Protein AF-A0A7S0S941-F1 (afdb_monomer_lite)

pLDDT: mean 81.74, std 19.07, range [24.33, 98.19]

Secondary structure (DSSP, 8-state):
-----------THHHHHTTTS-TTSS--SS-HHHHHHSPPB-SSS-EEEETTSS-HHHHHHHHHT--GGGGSHHHHT-S-EEHHHHHTTT---HHHHHHHHHHT-HHHHHHHHHHHT---TT-----EE-----HHHHSSGGG--PPPTT-S-EEEE---S-PPPGGGGSSSPEEEESSPPPTTS-TT-TTTEEEEE---TT-EEEE-

Structure (mmCIF, N/CA/C/O backbone):
data_AF-A0A7S0S941-F1
#
_entry.id   AF-A0A7S0S941-F1
#
loop_
_atom_site.group_PDB
_atom_site.id
_atom_site.type_symbol
_atom_site.label_atom_id
_atom_site.label_alt_id
_atom_site.label_comp_id
_atom_site.label_asym_id
_atom_site.label_entity_id
_atom_site.label_seq_id
_atom_site.pdbx_PDB_ins_code
_atom_site.Cartn_x
_atom_site.Cartn_y
_atom_site.Cartn_z
_atom_site.occupancy
_atom_site.B_iso_or_equiv
_atom_site.auth_seq_id
_atom_site.auth_comp_id
_atom_site.auth_asym_id
_atom_site.auth_atom_id
_atom_site.pdbx_PDB_model_num
ATOM 1 N N . GLY A 1 1 ? -32.368 12.631 -22.516 1.00 38.41 1 GLY A N 1
ATOM 2 C CA . GLY A 1 1 ? -32.537 11.509 -21.581 1.00 38.41 1 GLY A CA 1
ATOM 3 C C . GLY A 1 1 ? -32.130 10.230 -22.265 1.00 38.41 1 GLY A C 1
ATOM 4 O O . GLY A 1 1 ? -32.844 9.786 -23.152 1.00 38.41 1 GLY A O 1
ATOM 5 N N . LYS A 1 2 ? -30.969 9.687 -21.908 1.00 29.98 2 LYS A N 1
ATOM 6 C CA . LYS A 1 2 ? -30.617 8.288 -22.148 1.00 29.98 2 LYS A CA 1
ATOM 7 C C . LYS A 1 2 ? -29.846 7.833 -20.918 1.00 29.98 2 LYS A C 1
ATOM 9 O O . LYS A 1 2 ? -28.718 8.264 -20.711 1.00 29.98 2 LYS A O 1
ATOM 14 N N . ASP A 1 3 ? -30.534 7.056 -20.093 1.00 32.56 3 ASP A N 1
ATOM 15 C CA . ASP A 1 3 ? -29.958 6.305 -18.988 1.00 32.56 3 ASP A CA 1
ATOM 16 C C . ASP A 1 3 ? -28.945 5.302 -19.545 1.00 32.56 3 ASP A C 1
ATOM 18 O O . ASP A 1 3 ? -29.241 4.534 -20.468 1.00 32.56 3 ASP A O 1
ATOM 22 N N . HIS A 1 4 ? -27.745 5.307 -18.982 1.00 33.78 4 HIS A N 1
ATOM 23 C CA . HIS A 1 4 ? -26.780 4.223 -19.107 1.00 33.78 4 HIS A CA 1
ATOM 24 C C . HIS A 1 4 ? -26.614 3.632 -17.713 1.00 33.78 4 HIS A C 1
ATOM 26 O O . HIS A 1 4 ? -25.725 4.012 -16.957 1.00 33.78 4 HIS A O 1
ATOM 32 N N . GLY A 1 5 ? -27.540 2.738 -17.361 1.00 26.41 5 GLY A N 1
ATOM 33 C CA . GLY A 1 5 ? -27.447 1.938 -16.150 1.00 26.41 5 GLY A CA 1
ATOM 34 C C . GLY A 1 5 ? -26.245 1.005 -16.247 1.00 26.41 5 GLY A C 1
ATOM 35 O O . GLY A 1 5 ? -26.249 0.057 -17.029 1.00 26.41 5 GLY A O 1
ATOM 36 N N . VAL A 1 6 ? -25.212 1.290 -15.460 1.00 29.19 6 VAL A N 1
ATOM 37 C CA . VAL A 1 6 ? -24.138 0.342 -15.164 1.00 29.19 6 VAL A CA 1
ATOM 38 C C . VAL A 1 6 ? -24.689 -0.627 -14.124 1.00 29.19 6 VAL A C 1
ATOM 40 O O . VAL A 1 6 ? -24.939 -0.250 -12.981 1.00 29.19 6 VAL A O 1
ATOM 43 N N . ALA A 1 7 ? -24.913 -1.876 -14.529 1.00 24.33 7 ALA A N 1
ATOM 44 C CA . ALA A 1 7 ? -25.164 -2.960 -13.595 1.00 24.33 7 ALA A CA 1
ATOM 45 C C . ALA A 1 7 ? -23.857 -3.253 -12.847 1.00 24.33 7 ALA A C 1
ATOM 47 O O . ALA A 1 7 ? -22.940 -3.867 -13.388 1.00 24.33 7 ALA A O 1
ATOM 48 N N . VAL A 1 8 ? -23.763 -2.775 -11.608 1.00 30.41 8 VAL A N 1
ATOM 49 C CA . VAL A 1 8 ? -22.748 -3.229 -10.659 1.00 30.41 8 VAL A CA 1
ATOM 50 C C . VAL A 1 8 ? -23.216 -4.587 -10.150 1.00 30.41 8 VAL A C 1
ATOM 52 O O . VAL A 1 8 ? -24.078 -4.668 -9.277 1.00 30.41 8 VAL A O 1
ATOM 55 N N . SER A 1 9 ? -22.690 -5.667 -10.726 1.00 28.97 9 SER A N 1
ATOM 56 C CA . SER A 1 9 ? -22.756 -6.975 -10.081 1.00 28.97 9 SER A CA 1
ATOM 57 C C . SER A 1 9 ? -21.817 -6.925 -8.880 1.00 28.97 9 SER A C 1
ATOM 59 O O . SER A 1 9 ? -20.601 -7.061 -9.020 1.00 28.97 9 SER A O 1
ATOM 61 N N . ASN A 1 10 ? -22.371 -6.663 -7.698 1.00 34.22 10 ASN A N 1
ATOM 62 C CA . ASN A 1 10 ? -21.686 -7.008 -6.463 1.00 34.22 10 ASN A CA 1
ATOM 63 C C . ASN A 1 10 ? -21.494 -8.526 -6.500 1.00 34.22 10 ASN A C 1
ATOM 65 O O . ASN A 1 10 ? -22.475 -9.264 -6.542 1.00 34.22 10 ASN A O 1
ATOM 69 N N . ASN A 1 11 ? -20.247 -8.987 -6.577 1.00 38.44 11 ASN A N 1
ATOM 70 C CA . ASN A 1 11 ? -19.952 -10.407 -6.464 1.00 38.44 11 ASN A CA 1
ATOM 71 C C . ASN A 1 11 ? -20.340 -10.853 -5.050 1.00 38.44 11 ASN A C 1
ATOM 73 O O . ASN A 1 11 ? -19.628 -10.580 -4.086 1.00 38.44 11 ASN A O 1
ATOM 77 N N . ASP A 1 12 ? -21.465 -11.557 -4.948 1.00 36.44 12 ASP A N 1
ATOM 78 C CA . ASP A 1 12 ? -21.922 -12.247 -3.739 1.00 36.44 12 ASP A CA 1
ATOM 79 C C . ASP A 1 12 ? -20.952 -13.374 -3.299 1.00 36.44 12 ASP A C 1
ATOM 81 O O . ASP A 1 12 ? -21.081 -13.929 -2.207 1.00 36.44 12 ASP A O 1
ATOM 85 N N . ASP A 1 13 ? -19.929 -13.677 -4.105 1.00 41.12 13 ASP A N 1
ATOM 86 C CA . ASP A 1 13 ? -18.964 -14.755 -3.871 1.00 41.12 13 ASP A CA 1
ATOM 87 C C . ASP A 1 13 ? -17.899 -14.440 -2.798 1.00 41.12 13 ASP A C 1
ATOM 89 O O . ASP A 1 13 ? -17.439 -15.356 -2.112 1.00 41.12 13 ASP A O 1
ATOM 93 N N . ASP A 1 14 ? -17.548 -13.169 -2.555 1.00 42.84 14 ASP A N 1
ATOM 94 C CA . ASP A 1 14 ? -16.591 -12.816 -1.484 1.00 42.84 14 ASP A CA 1
ATOM 95 C C . ASP A 1 14 ? -17.206 -12.991 -0.083 1.00 42.84 14 ASP A C 1
ATOM 97 O O . ASP A 1 14 ? -16.516 -13.318 0.888 1.00 42.84 14 ASP A O 1
ATOM 101 N N . ALA A 1 15 ? -18.531 -12.842 0.030 1.00 39.66 15 ALA A N 1
ATOM 102 C CA . ALA A 1 15 ? -19.261 -13.081 1.273 1.00 39.66 15 ALA A CA 1
ATOM 103 C C . ALA A 1 15 ? -19.315 -14.577 1.635 1.00 39.66 15 ALA A C 1
ATOM 105 O O . ALA A 1 15 ? -19.329 -14.926 2.820 1.00 39.66 15 ALA A O 1
ATOM 106 N N . ALA A 1 16 ? -19.293 -15.464 0.633 1.00 38.91 16 ALA A N 1
ATOM 107 C CA . ALA A 1 16 ? -19.348 -16.909 0.837 1.00 38.91 16 ALA A CA 1
ATOM 108 C C . ALA A 1 16 ? -18.053 -17.471 1.452 1.00 38.91 16 ALA A C 1
ATOM 110 O O . ALA A 1 16 ? -18.111 -18.389 2.267 1.00 38.91 16 ALA A O 1
ATOM 111 N N . VAL A 1 17 ? -16.886 -16.887 1.149 1.00 44.38 17 VAL A N 1
ATOM 112 C CA . VAL A 1 17 ? -15.599 -17.311 1.741 1.00 44.38 17 VAL A CA 1
ATOM 113 C C . VAL A 1 17 ? -15.491 -16.907 3.222 1.00 44.38 17 VAL A C 1
ATOM 115 O O . VAL A 1 17 ? -14.878 -17.616 4.020 1.00 44.38 17 VAL A O 1
ATOM 118 N N . CYS A 1 18 ? -16.139 -15.810 3.625 1.00 49.34 18 CYS A N 1
ATOM 119 C CA . CYS A 1 18 ? -16.182 -15.357 5.020 1.00 49.34 18 CYS A CA 1
ATOM 120 C C . CYS A 1 18 ? -17.218 -16.095 5.889 1.00 49.34 18 CYS A C 1
ATOM 122 O O . CYS A 1 18 ? -17.198 -15.922 7.107 1.00 49.34 18 CYS A O 1
ATOM 124 N N . SER A 1 19 ? -18.141 -16.888 5.328 1.00 48.38 19 SER A N 1
ATOM 125 C CA . SER A 1 19 ? -19.324 -17.349 6.078 1.00 48.38 19 SER A CA 1
ATOM 126 C C . SER A 1 19 ? -19.023 -18.376 7.181 1.00 48.38 19 SER A C 1
ATOM 128 O O . SER A 1 19 ? -19.862 -18.596 8.054 1.00 48.38 19 SER A O 1
ATOM 130 N N . SER A 1 20 ? -17.846 -19.013 7.156 1.00 52.59 20 SER A N 1
ATOM 131 C CA . SER A 1 20 ? -17.414 -20.019 8.141 1.00 52.59 20 SER A CA 1
ATOM 132 C C . SER A 1 20 ? -16.277 -19.559 9.062 1.00 52.59 20 SER A C 1
ATOM 134 O O . SER A 1 20 ? -15.851 -20.322 9.928 1.00 52.59 20 SER A O 1
ATOM 136 N N . VAL A 1 21 ? -15.764 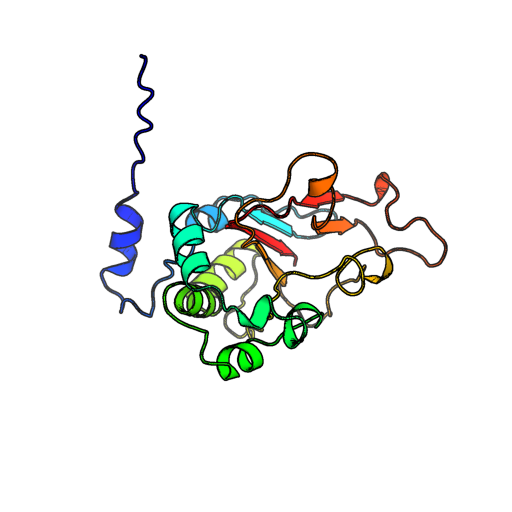-18.340 8.879 1.00 54.06 21 VAL A N 1
ATOM 137 C CA . VAL A 1 21 ? -14.660 -17.768 9.667 1.00 54.06 21 VAL A CA 1
ATOM 138 C C . VAL A 1 21 ? -15.222 -16.619 10.512 1.00 54.06 21 VAL A C 1
ATOM 140 O O . VAL A 1 21 ? -16.214 -15.999 10.126 1.00 54.06 21 VAL A O 1
ATOM 143 N N . ARG A 1 22 ? -14.657 -16.312 11.691 1.00 54.78 22 ARG A N 1
ATOM 144 C CA . ARG A 1 22 ? -15.104 -15.113 12.426 1.00 54.78 22 ARG A CA 1
ATOM 145 C C . ARG A 1 22 ? -14.904 -13.902 11.511 1.00 54.78 22 ARG A C 1
ATOM 147 O O . ARG A 1 22 ? -13.890 -13.814 10.834 1.00 54.78 22 ARG A O 1
ATOM 154 N N . ALA A 1 23 ? -15.829 -12.943 11.512 1.00 52.34 23 ALA A N 1
ATOM 155 C CA . ALA A 1 23 ? -15.745 -11.760 10.642 1.00 52.34 23 ALA A CA 1
ATOM 156 C C . ALA A 1 23 ? -14.447 -10.931 10.826 1.00 52.34 23 ALA A C 1
ATOM 158 O O . ALA A 1 23 ? -14.089 -10.133 9.963 1.00 52.34 23 ALA A O 1
ATOM 159 N N . SER A 1 24 ? -13.732 -11.123 11.942 1.00 50.94 24 SER A N 1
ATOM 160 C CA . SER A 1 24 ? -12.402 -10.561 12.215 1.00 50.94 24 SER A CA 1
ATOM 161 C C . SER A 1 24 ? -11.256 -11.204 11.426 1.00 50.94 24 SER A C 1
ATOM 163 O O . SER A 1 24 ? -10.172 -10.630 11.385 1.00 50.94 24 SER A O 1
ATOM 165 N N . ASP A 1 25 ? -11.485 -12.372 10.832 1.00 56.75 25 ASP A N 1
ATOM 166 C CA . ASP A 1 25 ? -10.445 -13.268 10.319 1.00 56.75 25 ASP A CA 1
ATOM 167 C C . ASP A 1 25 ? -10.467 -13.360 8.783 1.00 56.75 25 ASP A C 1
ATOM 169 O O . ASP A 1 25 ? -9.611 -14.009 8.191 1.00 56.75 25 ASP A O 1
ATOM 173 N N . CYS A 1 26 ? -11.432 -12.720 8.115 1.00 79.19 26 CYS A N 1
ATOM 174 C CA . CYS A 1 26 ? -11.466 -12.655 6.659 1.00 79.19 26 CYS A CA 1
ATOM 175 C C . CYS A 1 26 ? -11.074 -11.269 6.141 1.00 79.19 26 CYS A C 1
ATOM 177 O O . CYS A 1 26 ? -11.408 -10.242 6.738 1.00 79.19 26 CYS A O 1
ATOM 179 N N . VAL A 1 27 ? -10.359 -11.238 5.015 1.00 89.56 27 VAL A N 1
ATOM 180 C CA . VAL A 1 27 ? -9.955 -10.002 4.335 1.00 89.56 27 VAL A CA 1
ATOM 181 C C . VAL A 1 27 ? -11.153 -9.450 3.572 1.00 89.56 27 VAL A C 1
ATOM 183 O O . VAL A 1 27 ? -11.712 -10.131 2.722 1.00 89.56 27 VAL A O 1
ATOM 186 N N . THR A 1 28 ? -11.550 -8.219 3.885 1.00 93.75 28 THR A N 1
ATOM 187 C CA . THR A 1 28 ? -12.735 -7.565 3.298 1.00 93.75 28 THR A CA 1
ATOM 188 C C . THR A 1 28 ? -12.457 -6.141 2.829 1.00 93.75 28 THR A C 1
ATOM 190 O O . THR A 1 28 ? -13.302 -5.534 2.175 1.00 93.75 28 THR A O 1
ATOM 193 N N . SER A 1 29 ? -11.306 -5.571 3.189 1.00 96.25 29 SER A N 1
ATOM 194 C CA . SER A 1 29 ? -10.896 -4.242 2.744 1.00 96.25 29 SER A CA 1
ATOM 195 C C . SER A 1 29 ? -10.406 -4.222 1.295 1.00 96.25 29 SER A C 1
ATOM 197 O O . SER A 1 29 ? -10.399 -3.154 0.692 1.00 96.25 29 SER A O 1
ATOM 199 N N . PHE A 1 30 ? -9.988 -5.360 0.735 1.00 96.38 30 PHE A N 1
ATOM 200 C CA . PHE A 1 30 ? -9.436 -5.450 -0.618 1.00 96.38 30 PHE A CA 1
ATOM 201 C C . PHE A 1 30 ? -9.566 -6.850 -1.226 1.00 96.38 30 PHE A C 1
ATOM 203 O O . PHE A 1 30 ? -9.725 -7.842 -0.519 1.00 96.38 30 PHE A O 1
ATOM 210 N N . ASP A 1 31 ? -9.449 -6.910 -2.549 1.00 94.94 31 ASP A N 1
ATOM 211 C CA . ASP A 1 31 ? -9.660 -8.097 -3.372 1.00 94.94 31 ASP A CA 1
ATOM 212 C C . ASP A 1 31 ? -8.352 -8.896 -3.562 1.00 94.94 31 ASP A C 1
ATOM 214 O O . ASP A 1 31 ? -7.412 -8.479 -4.252 1.00 94.94 31 ASP A O 1
ATOM 218 N N . LEU A 1 32 ? -8.284 -10.080 -2.942 1.00 95.62 32 LEU A N 1
ATOM 219 C CA . LEU A 1 32 ? -7.147 -10.999 -3.080 1.00 95.62 32 LEU A CA 1
ATOM 220 C C . LEU A 1 32 ? -7.134 -11.756 -4.418 1.00 95.62 32 LEU A C 1
ATOM 222 O O . LEU A 1 32 ? -6.070 -12.224 -4.839 1.00 95.62 32 LEU A O 1
ATOM 226 N N . VAL A 1 33 ? -8.274 -11.872 -5.101 1.00 95.25 33 VAL A N 1
ATOM 227 C CA . VAL A 1 33 ? -8.374 -12.483 -6.434 1.00 95.25 33 VAL A CA 1
ATOM 228 C C . VAL A 1 33 ? -7.641 -11.610 -7.450 1.00 95.25 33 VAL A C 1
ATOM 230 O O . VAL A 1 33 ? -6.851 -12.129 -8.244 1.00 95.25 33 VAL A O 1
ATOM 233 N N . LYS A 1 34 ? -7.781 -10.281 -7.361 1.00 96.88 34 LYS A N 1
ATOM 234 C CA . LYS A 1 34 ? -7.000 -9.335 -8.181 1.00 96.88 34 LYS A CA 1
ATOM 235 C C . LYS A 1 34 ? -5.495 -9.489 -7.990 1.00 96.88 34 LYS A C 1
ATOM 237 O O . LYS A 1 34 ? -4.752 -9.529 -8.975 1.00 96.88 34 LYS A O 1
ATOM 242 N N . LEU A 1 35 ? -5.030 -9.632 -6.747 1.00 97.06 35 LEU A N 1
ATOM 243 C CA . LEU A 1 35 ? -3.615 -9.902 -6.468 1.00 97.06 35 LEU A CA 1
ATOM 244 C C . LEU A 1 35 ? -3.154 -11.208 -7.134 1.00 97.06 35 LEU A C 1
ATOM 246 O O . LEU A 1 35 ? -2.094 -11.251 -7.764 1.00 97.06 35 LEU A O 1
ATOM 250 N N . ALA A 1 36 ? -3.948 -12.274 -7.018 1.00 95.81 36 ALA A N 1
ATOM 251 C CA . ALA A 1 36 ? -3.622 -13.559 -7.623 1.00 95.81 36 ALA A CA 1
ATOM 252 C C . ALA A 1 36 ? -3.522 -13.460 -9.156 1.00 95.81 36 ALA A C 1
ATOM 254 O O . ALA A 1 36 ? -2.552 -13.962 -9.731 1.00 95.81 36 ALA A O 1
ATOM 255 N N . ALA A 1 37 ? -4.451 -12.751 -9.802 1.00 97.19 37 ALA A N 1
ATOM 256 C CA . ALA A 1 37 ? -4.526 -12.613 -11.256 1.00 97.19 37 ALA A CA 1
ATOM 257 C C . ALA A 1 37 ? -3.458 -11.680 -11.870 1.00 97.19 37 ALA A C 1
ATOM 259 O O . ALA A 1 37 ? -3.015 -11.910 -12.992 1.00 97.19 37 ALA A O 1
ATOM 260 N N . THR A 1 38 ? -3.002 -10.652 -11.146 1.00 98.19 38 THR A N 1
ATOM 261 C CA . THR A 1 38 ? -2.111 -9.597 -11.681 1.00 98.19 38 THR A CA 1
ATOM 262 C C . THR A 1 38 ? -0.711 -10.122 -12.019 1.00 98.19 38 THR A C 1
ATOM 264 O O . THR A 1 38 ? -0.033 -10.556 -11.103 1.00 98.19 38 THR A O 1
ATOM 267 N N . PRO A 1 39 ? -0.186 -10.080 -13.251 1.00 97.50 39 PRO A N 1
ATOM 268 C CA . PRO A 1 39 ? 1.141 -10.630 -13.564 1.00 97.50 39 PRO A CA 1
ATOM 269 C C . PRO A 1 39 ? 2.284 -10.065 -12.697 1.00 97.50 39 PRO A C 1
ATOM 271 O O . PRO A 1 39 ? 2.318 -8.876 -12.392 1.00 97.50 39 PRO A O 1
ATOM 274 N N . LEU A 1 40 ? 3.242 -10.921 -12.318 1.00 98.12 40 LEU A N 1
ATOM 275 C CA . LEU A 1 40 ? 4.481 -10.487 -11.663 1.00 98.12 40 LEU A CA 1
ATOM 276 C C . LEU A 1 40 ? 5.522 -10.150 -12.734 1.00 98.12 40 LEU A C 1
ATOM 278 O O . LEU A 1 40 ? 5.924 -11.027 -13.499 1.00 98.12 40 LEU A O 1
ATOM 282 N N . ILE A 1 41 ? 5.993 -8.908 -12.752 1.00 97.44 41 ILE A N 1
ATOM 283 C CA . ILE A 1 41 ? 7.116 -8.487 -13.589 1.00 97.44 41 ILE A CA 1
ATOM 284 C C . ILE A 1 41 ? 8.400 -8.920 -12.888 1.00 97.44 41 ILE A C 1
ATOM 286 O O . ILE A 1 41 ? 8.504 -8.791 -11.672 1.00 97.44 41 ILE A O 1
ATOM 290 N N . THR A 1 42 ? 9.360 -9.482 -13.626 1.00 95.94 42 THR A N 1
ATOM 291 C CA . THR A 1 42 ? 10.578 -10.090 -13.052 1.00 95.94 42 THR A CA 1
ATOM 292 C C . THR A 1 42 ? 11.881 -9.421 -13.481 1.00 95.94 42 THR A C 1
ATOM 294 O O . THR A 1 42 ? 12.924 -9.696 -12.889 1.00 95.94 42 THR A O 1
ATOM 297 N N . VAL A 1 43 ? 11.837 -8.540 -14.483 1.00 93.19 43 VAL A N 1
ATOM 298 C CA . VAL A 1 43 ? 13.000 -7.829 -15.025 1.00 93.19 43 VAL A CA 1
ATOM 299 C C . VAL A 1 43 ? 12.732 -6.326 -14.952 1.00 93.19 43 VAL A C 1
ATOM 301 O O . VAL A 1 43 ? 11.651 -5.895 -15.352 1.00 93.19 43 VAL A O 1
ATOM 304 N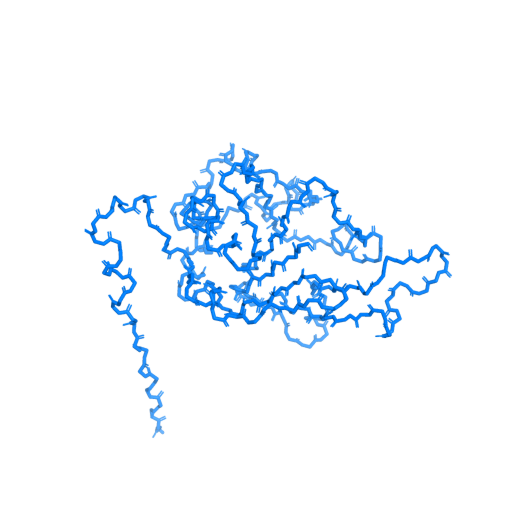 N . PRO A 1 44 ? 13.696 -5.505 -14.494 1.00 92.50 44 PRO A N 1
ATOM 305 C CA . PRO A 1 44 ? 15.037 -5.846 -13.991 1.00 92.50 44 PRO A CA 1
ATOM 306 C C . PRO A 1 44 ? 15.054 -6.394 -12.554 1.00 92.50 44 PRO A C 1
ATOM 308 O O . PRO A 1 44 ? 16.070 -6.925 -12.118 1.00 92.50 44 PRO A O 1
ATOM 311 N N . PHE A 1 45 ? 13.944 -6.265 -11.836 1.00 93.75 45 PHE A N 1
ATOM 312 C CA . PHE A 1 45 ? 13.683 -6.870 -10.535 1.00 93.75 45 PHE A CA 1
ATOM 313 C C . PHE A 1 45 ? 12.190 -7.177 -10.439 1.00 93.75 45 PHE A C 1
ATOM 315 O O . PHE A 1 45 ? 11.424 -6.909 -11.369 1.00 93.75 45 PHE A O 1
ATOM 322 N N . ARG A 1 46 ? 11.781 -7.779 -9.326 1.00 96.50 46 ARG A N 1
ATOM 323 C CA . ARG A 1 46 ? 10.445 -8.334 -9.175 1.00 96.50 46 ARG A CA 1
ATOM 324 C C . ARG A 1 46 ? 9.486 -7.297 -8.601 1.00 96.50 46 ARG A C 1
ATOM 326 O O . ARG A 1 46 ? 9.696 -6.808 -7.496 1.00 96.50 46 ARG A O 1
ATOM 333 N N . TYR A 1 47 ? 8.428 -6.976 -9.336 1.00 97.62 47 TYR A N 1
ATOM 334 C CA . TYR A 1 47 ? 7.377 -6.082 -8.858 1.00 97.62 47 TYR A CA 1
ATOM 335 C C . TYR A 1 47 ? 6.036 -6.364 -9.538 1.00 97.62 47 TYR A C 1
ATOM 337 O O . TYR A 1 47 ? 5.973 -7.016 -10.582 1.00 97.62 47 TYR A O 1
ATOM 345 N N . LEU A 1 48 ? 4.952 -5.875 -8.946 1.00 97.94 48 LEU A N 1
ATOM 346 C CA . LEU A 1 48 ? 3.630 -5.869 -9.563 1.00 97.94 48 LEU A CA 1
ATOM 347 C C . LEU A 1 48 ? 2.831 -4.630 -9.153 1.00 97.94 48 LEU A C 1
ATOM 349 O O . LEU A 1 48 ? 3.053 -4.069 -8.078 1.00 97.94 48 LEU A O 1
ATOM 353 N N . VAL A 1 49 ? 1.885 -4.248 -10.008 1.00 97.75 49 VAL A N 1
ATOM 354 C CA . VAL A 1 49 ? 0.934 -3.155 -9.782 1.00 97.75 49 VAL A CA 1
ATOM 355 C C . VAL A 1 49 ? -0.473 -3.723 -9.929 1.00 97.75 49 VAL A C 1
ATOM 357 O O . VAL A 1 49 ? -0.836 -4.202 -11.000 1.00 97.75 49 VAL A O 1
ATOM 360 N N . VAL A 1 50 ? -1.243 -3.716 -8.843 1.00 97.62 50 VAL A N 1
ATOM 361 C CA . VAL A 1 50 ? -2.633 -4.182 -8.805 1.00 97.62 50 VAL A CA 1
ATOM 362 C C . VAL A 1 50 ? -3.538 -2.961 -8.807 1.00 97.62 50 VAL A C 1
ATOM 364 O O . VAL A 1 50 ? -3.582 -2.223 -7.821 1.00 97.62 50 VAL A O 1
ATOM 367 N N . HIS A 1 51 ? -4.273 -2.765 -9.897 1.00 95.62 51 HIS A N 1
ATOM 368 C CA . HIS A 1 51 ? -5.203 -1.647 -10.011 1.00 95.62 51 HIS A CA 1
ATOM 369 C C . HIS A 1 51 ? -6.523 -1.922 -9.290 1.00 95.62 51 HIS A C 1
ATOM 371 O O . HIS A 1 51 ? -7.096 -3.013 -9.410 1.00 95.62 51 HIS A O 1
ATOM 377 N N . GLN A 1 52 ? -7.024 -0.915 -8.571 1.00 93.94 52 GLN A N 1
ATOM 378 C CA . GLN A 1 52 ? -8.266 -0.980 -7.794 1.00 93.94 52 GLN A CA 1
ATOM 379 C C . GLN A 1 52 ? -8.332 -2.237 -6.916 1.00 93.94 52 GLN A C 1
ATOM 381 O O . GLN A 1 52 ? -9.343 -2.948 -6.889 1.00 93.94 52 GLN A O 1
ATOM 386 N N . MET A 1 53 ? -7.222 -2.558 -6.252 1.00 95.50 53 MET A N 1
ATOM 387 C CA . MET A 1 53 ? -7.159 -3.653 -5.293 1.00 95.50 53 MET A CA 1
ATOM 388 C C . MET A 1 53 ? -8.132 -3.413 -4.134 1.00 95.50 53 MET A C 1
ATOM 390 O O . MET A 1 53 ? -8.794 -4.343 -3.684 1.00 95.50 53 MET A O 1
ATOM 394 N N . ILE A 1 54 ? -8.255 -2.160 -3.693 1.00 97.25 54 ILE A N 1
ATOM 395 C CA . ILE A 1 54 ? -9.365 -1.701 -2.856 1.00 97.25 54 ILE A CA 1
ATOM 396 C C . ILE A 1 54 ? -10.467 -1.207 -3.809 1.00 97.25 54 ILE A C 1
ATOM 398 O O . ILE A 1 54 ? -10.231 -0.249 -4.550 1.00 97.25 54 ILE A O 1
ATOM 402 N N . PRO A 1 55 ? -11.662 -1.826 -3.821 1.00 93.94 55 PRO A N 1
ATOM 403 C CA . PRO A 1 55 ? -12.774 -1.349 -4.638 1.00 93.94 55 PRO A CA 1
ATOM 404 C C . PRO A 1 55 ? -13.180 0.089 -4.264 1.00 93.94 55 PRO A C 1
ATOM 406 O O . PRO A 1 55 ? -13.162 0.411 -3.074 1.00 93.94 55 PRO A O 1
ATOM 409 N N . PRO A 1 56 ? -13.626 0.935 -5.215 1.00 93.06 56 PRO A N 1
ATOM 410 C CA . PRO A 1 56 ? -13.959 2.340 -4.945 1.00 93.06 56 PRO A CA 1
ATOM 411 C C . PRO A 1 56 ? -14.908 2.554 -3.755 1.00 93.06 56 PRO A C 1
ATOM 413 O O . PRO A 1 56 ? -14.604 3.335 -2.859 1.00 93.06 56 PRO A O 1
ATOM 416 N N . ALA A 1 57 ? -15.991 1.776 -3.660 1.00 93.06 57 ALA A N 1
ATOM 417 C CA . ALA A 1 57 ? -16.933 1.870 -2.540 1.00 93.06 57 ALA A CA 1
ATOM 418 C C . ALA A 1 57 ? -16.283 1.555 -1.174 1.00 93.06 57 ALA A C 1
ATOM 420 O O . ALA A 1 57 ? -16.589 2.189 -0.165 1.00 93.06 57 ALA A O 1
ATOM 421 N N . ARG A 1 58 ? -15.339 0.601 -1.135 1.00 95.94 58 ARG A N 1
ATOM 422 C CA . ARG A 1 58 ? -14.571 0.285 0.080 1.00 95.94 58 ARG A CA 1
ATOM 423 C C . ARG A 1 58 ? -13.545 1.361 0.395 1.00 95.94 58 ARG A C 1
ATOM 425 O O . ARG A 1 58 ? -13.339 1.668 1.566 1.00 95.94 58 ARG A O 1
ATOM 432 N N . LEU A 1 59 ? -12.929 1.956 -0.622 1.00 96.44 59 LEU A N 1
ATOM 433 C CA . LEU A 1 59 ? -12.023 3.081 -0.436 1.00 96.44 59 LEU A CA 1
ATOM 434 C C . LEU A 1 59 ? -12.756 4.274 0.194 1.00 96.44 59 LEU A C 1
ATOM 436 O O . LEU A 1 59 ? -12.259 4.836 1.164 1.00 96.44 59 LEU A O 1
ATOM 440 N N . GLU A 1 60 ? -13.954 4.612 -0.283 1.00 95.12 60 GLU A N 1
ATOM 441 C CA . GLU A 1 60 ? -14.783 5.675 0.303 1.00 95.12 60 GLU A CA 1
ATOM 442 C C . GLU A 1 60 ? -15.134 5.406 1.775 1.00 95.12 60 GLU A C 1
ATOM 444 O O . GLU A 1 60 ? -15.083 6.310 2.611 1.00 95.12 60 GLU A O 1
ATOM 449 N N . GLU A 1 61 ? -15.473 4.161 2.123 1.00 96.50 61 GLU A N 1
ATOM 450 C CA . GLU A 1 61 ? -15.689 3.745 3.515 1.00 96.50 61 GLU A CA 1
ATOM 451 C C . GLU A 1 61 ? -14.439 3.938 4.376 1.00 96.50 61 GLU A C 1
ATOM 453 O O . GLU A 1 61 ? -14.512 4.536 5.449 1.00 96.50 61 GLU A O 1
ATOM 458 N N . ILE A 1 62 ? -13.288 3.463 3.894 1.00 96.94 62 ILE A N 1
ATOM 459 C CA . ILE A 1 62 ? -11.993 3.605 4.570 1.00 96.94 62 ILE A CA 1
ATOM 460 C C . ILE A 1 62 ? -11.660 5.084 4.782 1.00 96.94 62 ILE A C 1
ATOM 462 O O . ILE A 1 62 ? -11.192 5.461 5.858 1.00 96.94 62 ILE A O 1
ATOM 466 N N . LEU A 1 63 ? -11.922 5.923 3.780 1.00 95.06 63 LEU A N 1
ATOM 467 C CA . LEU A 1 63 ? -11.620 7.348 3.816 1.00 95.06 63 LEU A CA 1
ATOM 468 C C . LEU A 1 63 ? -12.504 8.137 4.780 1.00 95.06 63 LEU A C 1
ATOM 470 O O . LEU A 1 63 ? -12.014 9.066 5.422 1.00 95.06 63 LEU A O 1
ATOM 474 N N . ARG A 1 64 ? -13.765 7.735 4.973 1.00 95.94 64 ARG A N 1
ATOM 475 C CA . ARG A 1 64 ? -14.629 8.315 6.019 1.00 95.94 64 ARG A CA 1
ATOM 476 C C . ARG A 1 64 ? -14.072 8.117 7.430 1.00 95.94 64 ARG A C 1
ATOM 478 O O . ARG A 1 64 ? -14.312 8.950 8.303 1.00 95.94 64 ARG A O 1
ATOM 485 N N . ASP A 1 65 ? -13.310 7.048 7.640 1.00 96.62 65 ASP A N 1
ATOM 486 C CA . ASP A 1 65 ? -12.632 6.743 8.901 1.00 96.62 65 ASP A CA 1
ATOM 487 C C . ASP A 1 65 ? -11.138 7.122 8.898 1.00 96.62 65 ASP A C 1
ATOM 489 O O . ASP A 1 65 ? -10.407 6.748 9.821 1.00 96.62 65 ASP A O 1
ATOM 493 N N . PHE A 1 66 ? -10.666 7.874 7.894 1.00 94.50 66 PHE A N 1
ATOM 494 C CA . PHE A 1 66 ? -9.260 8.259 7.797 1.00 94.50 66 PHE A CA 1
ATOM 495 C C . PHE A 1 66 ? -8.832 9.119 9.005 1.00 94.50 66 PHE A C 1
ATOM 497 O O . PHE A 1 66 ? -9.496 10.110 9.333 1.00 94.50 66 PHE A O 1
ATOM 504 N N . PRO A 1 67 ? -7.710 8.800 9.681 1.00 93.19 67 PRO A N 1
ATOM 505 C CA . PRO A 1 67 ? -7.267 9.553 10.850 1.00 93.19 67 PRO A CA 1
ATOM 506 C C . PRO A 1 67 ? -6.892 10.998 10.499 1.00 93.19 67 PRO A C 1
ATOM 508 O O . PRO A 1 67 ? -5.862 11.247 9.873 1.00 93.19 67 PRO A O 1
ATOM 511 N N . ALA A 1 68 ? -7.667 11.973 10.978 1.00 90.94 68 ALA A N 1
ATOM 512 C CA . ALA A 1 68 ? -7.395 13.395 10.741 1.00 90.94 68 ALA A CA 1
ATOM 513 C C . ALA A 1 68 ? -5.989 13.831 11.205 1.00 90.94 68 ALA A C 1
ATOM 515 O O . ALA A 1 68 ? -5.384 14.720 10.608 1.00 90.94 68 ALA A O 1
ATOM 516 N N . ALA A 1 69 ? -5.416 13.180 12.226 1.00 88.12 69 ALA A N 1
ATOM 517 C CA . ALA A 1 69 ? -4.052 13.447 12.672 1.00 88.12 69 ALA A CA 1
ATOM 518 C C . ALA A 1 69 ? -3.000 13.199 11.579 1.00 88.12 69 ALA A C 1
ATOM 520 O O . ALA A 1 69 ? -1.986 13.893 11.574 1.00 88.12 69 ALA A O 1
ATOM 521 N N . LEU A 1 70 ? -3.234 12.283 10.631 1.00 87.38 70 LEU A N 1
ATOM 522 C CA . LEU A 1 70 ? -2.333 12.067 9.492 1.00 87.38 70 LEU A CA 1
ATOM 523 C C . LEU A 1 70 ? -2.318 13.251 8.517 1.00 87.38 70 LEU A C 1
ATOM 525 O O . LEU A 1 70 ? -1.335 13.427 7.808 1.00 87.38 70 LEU A O 1
ATOM 529 N N . LEU A 1 71 ? -3.360 14.085 8.514 1.00 82.88 71 LEU A N 1
ATOM 530 C CA . LEU A 1 71 ? -3.420 15.321 7.728 1.00 82.88 71 LEU A CA 1
ATOM 531 C C . LEU A 1 71 ? -2.851 16.530 8.488 1.00 82.88 71 LEU A C 1
ATOM 533 O O . LEU A 1 71 ? -2.632 17.587 7.903 1.00 82.88 71 LEU A O 1
ATOM 537 N N . SER A 1 72 ? -2.597 16.392 9.791 1.00 76.75 72 SER A N 1
ATOM 538 C CA . SER A 1 72 ? -2.042 17.467 10.615 1.00 76.75 72 SER A CA 1
ATOM 539 C C . SER A 1 72 ? -0.540 17.625 10.388 1.00 76.75 72 SER A C 1
ATOM 541 O O . SER A 1 72 ? 0.182 16.635 10.289 1.00 76.75 72 SER A O 1
ATOM 543 N N . THR A 1 73 ? -0.028 18.857 10.415 1.00 65.44 73 THR A N 1
ATOM 544 C CA . THR A 1 73 ? 1.407 19.158 10.229 1.00 65.44 73 THR A CA 1
ATOM 545 C C . THR A 1 73 ? 2.340 18.398 11.184 1.00 65.44 73 THR A C 1
ATOM 547 O O . THR A 1 73 ? 3.508 18.189 10.855 1.00 65.44 73 THR A O 1
ATOM 550 N N . ALA A 1 74 ? 1.838 17.944 12.338 1.00 70.06 74 ALA A N 1
ATOM 551 C CA . ALA A 1 74 ? 2.592 17.187 13.336 1.00 70.06 74 ALA A CA 1
ATOM 552 C C . ALA A 1 74 ? 2.959 15.756 12.891 1.00 70.06 74 ALA A C 1
ATOM 554 O O . ALA A 1 74 ? 4.032 15.261 13.251 1.00 70.06 74 ALA A O 1
ATOM 555 N N . LEU A 1 75 ? 2.090 15.085 12.123 1.00 72.44 75 LEU A N 1
ATOM 556 C CA . LEU A 1 75 ? 2.351 13.738 11.591 1.00 72.44 75 LEU A CA 1
ATOM 557 C C . LEU A 1 75 ? 2.545 13.733 10.073 1.00 72.44 75 LEU A C 1
ATOM 559 O O . LEU A 1 75 ? 3.388 12.988 9.588 1.00 72.44 75 LEU A O 1
ATOM 563 N N . ALA A 1 76 ? 1.842 14.598 9.343 1.00 65.56 76 ALA A N 1
ATOM 564 C CA . ALA A 1 76 ? 1.905 14.740 7.888 1.00 65.56 76 ALA A CA 1
ATOM 565 C C . ALA A 1 76 ? 3.338 14.967 7.367 1.00 65.56 76 ALA A C 1
ATOM 567 O O . ALA A 1 76 ? 3.737 14.418 6.346 1.00 65.56 76 ALA A O 1
ATOM 568 N N . ASN A 1 77 ? 4.156 15.713 8.121 1.00 64.69 77 ASN A N 1
ATOM 569 C CA . ASN A 1 77 ? 5.541 16.014 7.747 1.00 64.69 77 ASN A CA 1
ATOM 570 C C . ASN A 1 77 ? 6.552 14.924 8.144 1.00 64.69 77 ASN A C 1
ATOM 572 O O . ASN A 1 77 ? 7.742 15.038 7.832 1.00 64.69 77 ASN A O 1
ATOM 576 N N . LYS A 1 78 ? 6.126 13.867 8.848 1.00 70.88 78 LYS A N 1
ATOM 577 C CA . LYS A 1 78 ? 7.012 12.752 9.194 1.00 70.88 78 LYS A CA 1
ATOM 578 C C . LYS A 1 78 ? 7.076 11.776 8.023 1.00 70.88 78 LYS A C 1
ATOM 580 O O . LYS A 1 78 ? 6.070 11.211 7.610 1.00 70.88 78 LYS A O 1
ATOM 585 N N . LYS A 1 79 ? 8.295 11.501 7.546 1.00 65.75 79 LYS A N 1
ATOM 586 C CA . LYS A 1 79 ? 8.549 10.580 6.422 1.00 65.75 79 LYS A CA 1
ATOM 587 C C . LYS A 1 79 ? 7.973 9.173 6.653 1.00 65.75 79 LYS A C 1
ATOM 589 O O . LYS A 1 79 ? 7.519 8.533 5.708 1.00 65.75 79 LYS A O 1
ATOM 594 N N . ASN A 1 80 ? 7.999 8.696 7.899 1.00 75.00 80 ASN A N 1
ATOM 595 C CA . ASN A 1 80 ? 7.447 7.407 8.310 1.00 75.00 80 ASN A CA 1
ATOM 596 C C . ASN A 1 80 ? 6.678 7.602 9.625 1.00 75.00 80 ASN A C 1
ATOM 598 O O . ASN A 1 80 ? 7.307 7.780 10.669 1.00 75.00 80 ASN A O 1
ATOM 602 N N . VAL A 1 81 ? 5.343 7.600 9.578 1.00 86.62 81 VAL A N 1
ATOM 603 C CA . VAL A 1 81 ? 4.510 7.553 10.789 1.00 86.62 81 VAL A CA 1
ATOM 604 C C . VAL A 1 81 ? 4.254 6.086 11.111 1.00 86.62 81 VAL A C 1
ATOM 606 O O . VAL A 1 81 ? 3.752 5.349 10.263 1.00 86.62 81 VAL A O 1
ATOM 609 N N . GLU A 1 82 ? 4.621 5.633 12.307 1.00 91.69 82 GLU A N 1
ATOM 610 C CA . GLU A 1 82 ? 4.386 4.242 12.696 1.00 91.69 82 GLU A CA 1
ATOM 611 C C . GLU A 1 82 ? 2.907 4.022 13.035 1.00 91.69 82 GLU A C 1
ATOM 613 O O . GLU A 1 82 ? 2.256 4.893 13.615 1.00 91.69 82 GLU A O 1
ATOM 618 N N . GLU A 1 83 ? 2.381 2.824 12.753 1.00 92.62 83 GLU A N 1
ATOM 619 C CA . GLU A 1 83 ? 1.009 2.431 13.118 1.00 92.62 83 GLU A CA 1
ATOM 620 C C . GLU A 1 83 ? 0.682 2.757 14.587 1.00 92.62 83 GLU A C 1
ATOM 622 O O . GLU A 1 83 ? -0.394 3.272 14.894 1.00 92.62 83 GLU A O 1
ATOM 627 N N . ARG A 1 84 ? 1.630 2.500 15.499 1.00 91.75 84 ARG A N 1
ATOM 628 C CA . ARG A 1 84 ? 1.468 2.761 16.938 1.00 91.75 84 ARG A CA 1
ATOM 629 C C . ARG A 1 84 ? 1.213 4.238 17.252 1.00 91.75 84 ARG A C 1
ATOM 631 O O . ARG A 1 84 ? 0.433 4.530 18.152 1.00 91.75 84 ARG A O 1
ATOM 638 N N . ASP A 1 85 ? 1.837 5.149 16.505 1.00 90.50 85 ASP A N 1
ATOM 639 C CA . ASP A 1 85 ? 1.746 6.587 16.757 1.00 90.50 85 ASP A CA 1
ATOM 640 C C . ASP A 1 85 ? 0.357 7.095 16.354 1.00 90.50 85 ASP A C 1
ATOM 642 O O . ASP A 1 85 ? -0.234 7.917 17.047 1.00 90.50 85 ASP A O 1
ATOM 646 N N . VAL A 1 86 ? -0.203 6.549 15.269 1.00 91.56 86 VAL A N 1
ATOM 647 C CA . VAL A 1 86 ? -1.572 6.861 14.831 1.00 91.56 86 VAL A CA 1
ATOM 648 C C . VAL A 1 86 ? -2.602 6.219 15.755 1.00 91.56 86 VAL A C 1
ATOM 650 O O . VAL A 1 86 ? -3.606 6.841 16.080 1.00 91.56 86 VAL A O 1
ATOM 653 N N . ARG A 1 87 ? -2.360 4.999 16.248 1.00 93.69 87 ARG A N 1
ATOM 654 C CA . ARG A 1 87 ? -3.239 4.381 17.256 1.00 93.69 87 ARG A CA 1
ATOM 655 C C . ARG A 1 87 ? -3.297 5.191 18.548 1.00 93.69 87 ARG A C 1
ATOM 657 O O . ARG A 1 87 ? -4.374 5.313 19.123 1.00 93.69 87 ARG A O 1
ATOM 664 N N . ALA A 1 88 ? -2.177 5.781 18.968 1.00 92.19 88 ALA A N 1
ATOM 665 C CA . ALA A 1 88 ? -2.111 6.616 20.165 1.00 92.19 88 ALA A CA 1
ATOM 666 C C . ALA A 1 88 ? -2.989 7.881 20.083 1.00 92.19 88 ALA A C 1
ATOM 668 O O . ALA A 1 88 ? -3.318 8.450 21.119 1.00 92.19 88 ALA A O 1
ATOM 669 N N . THR A 1 89 ? -3.417 8.306 18.887 1.00 92.06 89 THR A N 1
ATOM 670 C CA . THR A 1 89 ? -4.348 9.438 18.736 1.00 92.06 89 THR A CA 1
ATOM 671 C C . THR A 1 89 ? -5.805 9.064 19.021 1.00 92.06 89 THR A C 1
ATOM 673 O O . THR A 1 89 ? -6.652 9.949 19.104 1.00 92.06 89 THR A O 1
ATOM 676 N N . GLY A 1 90 ? -6.126 7.767 19.131 1.00 94.44 90 GLY A N 1
ATOM 677 C CA . GLY A 1 90 ? -7.499 7.277 19.291 1.00 94.44 90 GLY A CA 1
ATOM 678 C C . GLY A 1 90 ? -8.359 7.372 18.023 1.00 94.44 90 GLY A C 1
ATOM 679 O O . GLY A 1 90 ? -9.560 7.131 18.082 1.00 94.44 90 GLY A O 1
ATOM 680 N N . GLN A 1 91 ? -7.770 7.715 16.871 1.00 94.81 91 GLN A N 1
ATOM 681 C CA . GLN A 1 91 ? -8.507 7.947 15.619 1.00 94.81 91 GLN A CA 1
ATOM 682 C C . GLN A 1 91 ? -8.521 6.743 14.666 1.00 94.81 91 GLN A C 1
ATOM 684 O O . GLN A 1 91 ? -9.101 6.827 13.589 1.00 94.81 91 GLN A O 1
ATOM 689 N N . VAL A 1 92 ? -7.903 5.617 15.038 1.00 95.94 92 VAL A N 1
ATOM 690 C CA . VAL A 1 92 ? -7.951 4.375 14.249 1.00 95.94 92 VAL A CA 1
ATOM 691 C C . VAL A 1 92 ? -9.248 3.631 14.563 1.00 95.94 92 VAL A C 1
ATOM 693 O O . VAL A 1 92 ? -9.361 3.011 15.620 1.00 95.94 92 VAL A O 1
ATOM 696 N N . LYS A 1 93 ? -10.221 3.686 13.650 1.00 96.44 93 LYS A N 1
ATOM 697 C CA . LYS A 1 93 ? -11.568 3.127 13.845 1.00 96.44 93 LYS A CA 1
ATOM 698 C C . LYS A 1 93 ? -12.177 2.587 12.547 1.00 96.44 93 LYS A C 1
ATOM 700 O O . LYS A 1 93 ? -11.619 2.792 11.472 1.00 96.44 93 LYS A O 1
ATOM 705 N N . GLY A 1 94 ? -13.303 1.886 12.685 1.00 97.19 94 GLY A N 1
ATOM 706 C CA . GLY A 1 94 ? -14.174 1.475 11.581 1.00 97.19 94 GLY A CA 1
ATOM 707 C C . GLY A 1 94 ? -13.447 0.802 10.415 1.00 97.19 94 GLY A C 1
ATOM 708 O O . GLY A 1 94 ? -12.623 -0.095 10.623 1.00 97.19 94 GLY A O 1
ATOM 709 N N . ALA A 1 95 ? -13.748 1.235 9.192 1.00 97.00 95 ALA A N 1
ATOM 710 C CA . ALA A 1 95 ? -13.205 0.643 7.971 1.00 97.00 95 ALA A CA 1
ATOM 711 C C . ALA A 1 95 ? -11.680 0.821 7.861 1.00 97.00 95 ALA A C 1
ATOM 713 O O . ALA A 1 95 ? -10.979 -0.078 7.396 1.00 97.00 95 ALA A O 1
ATOM 714 N N . TYR A 1 96 ? -11.138 1.929 8.375 1.00 97.12 96 TYR A N 1
ATOM 715 C CA . TYR A 1 96 ? -9.693 2.161 8.413 1.00 97.12 96 TYR A CA 1
ATOM 716 C C . TYR A 1 96 ? -8.970 1.196 9.368 1.00 97.12 96 TYR A C 1
ATOM 718 O O . TYR A 1 96 ? -7.907 0.658 9.051 1.00 97.12 96 TYR A O 1
ATOM 726 N N . ALA A 1 97 ? -9.558 0.917 10.536 1.00 96.62 97 ALA A N 1
ATOM 727 C CA . ALA A 1 97 ? -9.027 -0.089 11.455 1.00 96.62 97 ALA A CA 1
ATOM 728 C C . ALA A 1 97 ? -9.052 -1.496 10.836 1.00 96.62 97 ALA A C 1
ATOM 730 O O . ALA A 1 97 ? -8.091 -2.249 11.018 1.00 96.62 97 ALA A O 1
ATOM 731 N N . LYS A 1 98 ? -10.112 -1.824 10.081 1.00 97.12 98 LYS A N 1
ATOM 732 C CA . LYS A 1 98 ? -10.221 -3.086 9.336 1.00 97.12 98 LYS A CA 1
ATOM 733 C C . LYS A 1 98 ? -9.144 -3.201 8.257 1.00 97.12 98 LYS A C 1
ATOM 735 O O . LYS A 1 98 ? -8.483 -4.230 8.207 1.00 97.12 98 LYS A O 1
ATOM 740 N N . LEU A 1 99 ? -8.867 -2.133 7.506 1.00 97.44 99 LEU A N 1
ATOM 741 C CA . LEU A 1 99 ? -7.775 -2.117 6.525 1.00 97.44 99 LEU A CA 1
ATOM 742 C C . LEU A 1 99 ? -6.425 -2.463 7.169 1.00 97.44 99 LEU A C 1
ATOM 744 O O . LEU A 1 99 ? -5.692 -3.304 6.653 1.00 97.44 99 LEU A O 1
ATOM 748 N N . ILE A 1 100 ? -6.093 -1.852 8.313 1.00 96.31 100 ILE A N 1
ATOM 749 C CA . ILE A 1 100 ? -4.831 -2.147 9.012 1.00 96.31 100 ILE A CA 1
ATOM 750 C C . ILE A 1 100 ? -4.779 -3.612 9.466 1.00 96.31 100 ILE A C 1
ATOM 752 O O . ILE A 1 100 ? -3.717 -4.234 9.397 1.00 96.31 100 ILE A O 1
ATOM 756 N N . ALA A 1 101 ? -5.898 -4.163 9.943 1.00 96.25 101 ALA A N 1
ATOM 757 C CA . ALA A 1 101 ? -5.979 -5.572 10.318 1.00 96.25 101 ALA A CA 1
ATOM 758 C C . ALA A 1 101 ? -5.766 -6.487 9.100 1.00 96.25 101 ALA A C 1
ATOM 760 O O . ALA A 1 101 ? -4.931 -7.388 9.158 1.00 96.25 101 ALA A O 1
ATOM 761 N N . ASP A 1 102 ? -6.424 -6.190 7.980 1.00 96.88 102 ASP A N 1
ATOM 762 C CA . ASP A 1 102 ? -6.360 -6.974 6.744 1.00 96.88 102 ASP A CA 1
ATOM 763 C C . ASP A 1 102 ? -4.959 -6.965 6.128 1.00 96.88 102 ASP A C 1
ATOM 765 O O . ASP A 1 102 ? -4.447 -8.014 5.740 1.00 96.88 102 ASP A O 1
ATOM 769 N N . VAL A 1 103 ? -4.272 -5.819 6.123 1.00 96.31 103 VAL A N 1
ATOM 770 C CA . VAL A 1 103 ? -2.866 -5.716 5.680 1.00 96.31 103 VAL A CA 1
ATOM 771 C C . VAL A 1 103 ? -1.923 -6.561 6.552 1.00 96.31 103 VAL A C 1
ATOM 773 O O . VAL A 1 103 ? -0.859 -6.989 6.104 1.00 96.31 103 VAL A O 1
ATOM 776 N N . LYS A 1 104 ? -2.292 -6.833 7.807 1.00 95.06 104 LYS A N 1
ATOM 777 C CA . LYS A 1 104 ? -1.499 -7.644 8.748 1.00 95.06 104 LYS A CA 1
ATOM 778 C C . LYS A 1 104 ? -1.962 -9.100 8.822 1.00 95.06 104 LYS A C 1
ATOM 780 O O . LYS A 1 104 ? -1.329 -9.899 9.526 1.00 95.06 104 LYS A O 1
ATOM 785 N N . SER A 1 105 ? -3.024 -9.438 8.099 1.00 94.88 105 SER A N 1
ATOM 786 C CA . SER A 1 105 ? -3.663 -10.746 8.136 1.00 94.88 105 SER A CA 1
ATOM 787 C C . SER A 1 105 ? -2.740 -11.855 7.601 1.00 94.88 105 SER A C 1
ATOM 789 O O . SER A 1 105 ? -1.934 -11.627 6.685 1.00 94.88 105 SER A O 1
ATOM 791 N N . PRO A 1 106 ? -2.812 -13.072 8.167 1.00 94.19 106 PRO A N 1
ATOM 792 C CA . PRO A 1 106 ? -2.182 -14.257 7.588 1.00 94.19 106 PRO A CA 1
ATOM 793 C C . PRO A 1 106 ? -2.601 -14.522 6.137 1.00 94.19 106 PRO A C 1
ATOM 795 O O . PRO A 1 106 ? -1.777 -14.961 5.337 1.00 94.19 106 PRO A O 1
ATOM 798 N N . GLU A 1 107 ? -3.845 -14.220 5.783 1.00 94.69 107 GLU A N 1
ATOM 799 C CA . GLU A 1 107 ? -4.454 -14.455 4.476 1.00 94.69 107 GLU A CA 1
ATOM 800 C C . GLU A 1 107 ? -3.781 -13.598 3.403 1.00 94.69 107 GLU A C 1
ATOM 802 O O . GLU A 1 107 ? -3.320 -14.128 2.386 1.00 94.69 107 GLU A O 1
ATOM 807 N N . PHE A 1 108 ? -3.646 -12.289 3.652 1.00 96.19 108 PHE A N 1
ATOM 808 C CA . PHE A 1 108 ? -2.935 -11.393 2.742 1.00 96.19 108 PHE A CA 1
ATOM 809 C C . PHE A 1 108 ? -1.457 -11.772 2.638 1.00 96.19 108 PHE A C 1
ATOM 811 O O . PHE A 1 108 ? -0.911 -11.857 1.536 1.00 96.19 108 PHE A O 1
ATOM 818 N N . ARG A 1 109 ? -0.818 -12.098 3.770 1.00 95.50 109 ARG A N 1
ATOM 819 C CA . ARG A 1 109 ? 0.577 -12.558 3.795 1.00 95.50 109 ARG A CA 1
ATOM 820 C C . ARG A 1 109 ? 0.777 -13.818 2.951 1.00 95.50 109 ARG A C 1
ATOM 822 O O . ARG A 1 109 ? 1.730 -13.894 2.177 1.00 95.50 109 ARG A O 1
ATOM 829 N N . ALA A 1 110 ? -0.122 -14.791 3.065 1.00 95.12 110 ALA A N 1
ATOM 830 C CA . ALA A 1 110 ? -0.071 -16.029 2.298 1.00 95.12 110 ALA A CA 1
ATOM 831 C C . ALA A 1 110 ? -0.344 -15.789 0.806 1.00 95.12 110 ALA A C 1
ATOM 833 O O . ALA A 1 110 ? 0.328 -16.378 -0.040 1.00 95.12 110 ALA A O 1
ATOM 834 N N . ALA A 1 111 ? -1.295 -14.913 0.468 1.00 96.25 111 ALA A N 1
ATOM 835 C CA . ALA A 1 111 ? -1.577 -14.536 -0.915 1.00 96.25 111 ALA A CA 1
ATOM 836 C C . ALA A 1 111 ? -0.365 -13.867 -1.578 1.00 96.25 111 ALA A C 1
ATOM 838 O O . ALA A 1 111 ? 0.034 -14.265 -2.674 1.00 96.25 111 ALA A O 1
ATOM 839 N N . LEU A 1 112 ? 0.273 -12.923 -0.881 1.00 96.94 112 LEU A N 1
ATOM 840 C CA . LEU A 1 112 ? 1.485 -12.259 -1.351 1.00 96.94 112 LEU A CA 1
ATOM 841 C C . LEU A 1 112 ? 2.647 -13.249 -1.486 1.00 96.94 112 LEU A C 1
ATOM 843 O O . LEU A 1 112 ? 3.297 -13.280 -2.525 1.00 96.94 112 LEU A O 1
ATOM 847 N N . GLY A 1 113 ? 2.856 -14.114 -0.490 1.00 97.25 113 GLY A N 1
ATOM 848 C CA . GLY A 1 113 ? 3.893 -15.147 -0.523 1.00 97.25 113 GLY A CA 1
ATOM 849 C C . GLY A 1 113 ? 3.745 -16.096 -1.712 1.00 97.25 113 GLY A C 1
ATOM 850 O O . GLY A 1 113 ? 4.701 -16.302 -2.457 1.00 97.25 113 GLY A O 1
ATOM 851 N N . ARG A 1 114 ? 2.525 -16.587 -1.981 1.00 97.31 114 ARG A N 1
ATOM 852 C CA . ARG A 1 114 ? 2.232 -17.361 -3.201 1.00 97.31 114 ARG A CA 1
ATOM 853 C C . ARG A 1 114 ? 2.548 -16.561 -4.460 1.00 97.31 114 ARG A C 1
ATOM 855 O O . ARG A 1 114 ? 3.170 -17.095 -5.374 1.00 97.31 114 ARG A O 1
ATOM 862 N N . LYS A 1 115 ? 2.165 -15.279 -4.498 1.00 97.12 115 LYS A N 1
ATOM 863 C CA . LYS A 1 115 ? 2.382 -14.413 -5.660 1.00 97.12 115 LYS A CA 1
ATOM 864 C C . LYS A 1 115 ? 3.856 -14.233 -5.998 1.00 97.12 115 LYS A C 1
ATOM 866 O O . LYS A 1 115 ? 4.234 -14.243 -7.168 1.00 97.12 115 LYS A O 1
ATOM 871 N N . VAL A 1 116 ? 4.681 -14.085 -4.968 1.00 96.75 116 VAL A N 1
ATOM 872 C CA . VAL A 1 116 ? 6.119 -13.861 -5.109 1.00 96.75 116 VAL A CA 1
ATOM 873 C C . VAL A 1 116 ? 6.939 -15.138 -4.902 1.00 96.75 116 VAL A C 1
ATOM 875 O O . VAL A 1 116 ? 8.166 -15.072 -4.869 1.00 96.75 116 VAL A O 1
ATOM 878 N N . GLY A 1 117 ? 6.316 -16.313 -4.813 1.00 96.69 117 GLY A N 1
ATOM 879 C CA . GLY A 1 117 ? 7.021 -17.586 -4.632 1.00 96.69 117 GLY A CA 1
ATOM 880 C C . GLY A 1 117 ? 7.917 -17.626 -3.386 1.00 96.69 117 GLY A C 1
ATOM 881 O O . GLY A 1 117 ? 9.008 -18.186 -3.445 1.00 96.69 117 GLY A O 1
ATOM 882 N N . MET A 1 118 ? 7.498 -16.993 -2.286 1.00 96.00 118 MET A N 1
ATOM 883 C CA . MET A 1 118 ? 8.226 -16.945 -1.011 1.00 96.00 118 MET A CA 1
ATOM 884 C C . MET A 1 118 ? 7.318 -17.401 0.131 1.00 96.00 118 MET A C 1
ATOM 886 O O . MET A 1 118 ? 6.147 -17.026 0.188 1.00 96.00 118 MET A O 1
ATOM 890 N N . ASP A 1 119 ? 7.862 -18.162 1.081 1.00 95.25 119 ASP A N 1
ATOM 891 C CA . ASP A 1 119 ? 7.172 -18.406 2.347 1.00 95.25 119 ASP A CA 1
ATOM 892 C C . ASP A 1 119 ? 7.342 -17.188 3.261 1.00 95.25 119 ASP A C 1
ATOM 894 O O . ASP A 1 119 ? 8.421 -16.929 3.793 1.00 95.25 119 ASP A O 1
ATOM 898 N N . LEU A 1 120 ? 6.258 -16.434 3.427 1.00 95.56 120 LEU A N 1
ATOM 899 C CA . LEU A 1 120 ? 6.218 -15.262 4.293 1.00 95.56 120 LEU A CA 1
ATOM 900 C C . LEU A 1 120 ? 5.638 -15.578 5.678 1.00 95.56 120 LEU A C 1
ATOM 902 O O . LEU A 1 120 ? 5.534 -14.675 6.493 1.00 95.56 120 LEU A O 1
ATOM 906 N N . SER A 1 121 ? 5.255 -16.819 5.996 1.00 91.94 121 SER A N 1
ATOM 907 C CA . SER A 1 121 ? 4.504 -17.159 7.221 1.00 91.94 121 SER A CA 1
ATOM 908 C C . SER A 1 121 ? 5.153 -16.677 8.529 1.00 91.94 121 SER A C 1
ATOM 910 O O . SER A 1 121 ? 4.445 -16.327 9.473 1.00 91.94 121 SER A O 1
ATOM 912 N N . LYS A 1 122 ? 6.489 -16.606 8.570 1.00 92.25 122 LYS A N 1
ATOM 913 C CA . LYS A 1 122 ? 7.287 -16.149 9.723 1.00 92.25 122 LYS A CA 1
ATOM 914 C C . LYS A 1 122 ? 7.742 -14.689 9.628 1.00 92.25 122 LYS A C 1
ATOM 916 O O . LYS A 1 122 ? 8.448 -14.209 10.513 1.00 92.25 122 LYS A O 1
ATOM 921 N N . SER A 1 123 ? 7.385 -13.982 8.559 1.00 92.19 123 SER A N 1
ATOM 922 C CA . SER A 1 123 ? 7.790 -12.596 8.341 1.00 92.19 123 SER A CA 1
ATOM 923 C C . SER A 1 123 ? 6.997 -11.636 9.227 1.00 92.19 123 SER A C 1
ATOM 925 O O . SER A 1 123 ? 5.773 -11.721 9.339 1.00 92.19 123 SER A O 1
ATOM 927 N N . PHE A 1 124 ? 7.696 -10.665 9.814 1.00 92.38 124 PHE A N 1
ATOM 928 C CA . PHE A 1 124 ? 7.068 -9.565 10.537 1.00 92.38 124 PHE A CA 1
ATOM 929 C C . PHE A 1 124 ? 6.469 -8.539 9.563 1.00 92.38 124 PHE A C 1
ATOM 931 O O . PHE A 1 124 ? 7.157 -8.051 8.667 1.00 92.38 124 PHE A O 1
ATOM 938 N N . THR A 1 125 ? 5.202 -8.167 9.764 1.00 93.81 125 THR A N 1
ATOM 939 C CA . THR A 1 125 ? 4.547 -7.098 8.996 1.00 93.81 125 THR A CA 1
ATOM 940 C C . THR A 1 125 ? 4.711 -5.762 9.719 1.00 93.81 125 THR A C 1
ATOM 942 O O . THR A 1 125 ? 4.067 -5.522 10.741 1.00 93.81 125 THR A O 1
ATOM 945 N N . ARG A 1 126 ? 5.538 -4.869 9.165 1.00 94.31 126 ARG A N 1
ATOM 946 C CA . ARG A 1 126 ? 5.631 -3.472 9.610 1.00 94.31 126 ARG A CA 1
ATOM 947 C C . ARG A 1 126 ? 4.723 -2.593 8.755 1.00 94.31 126 ARG A C 1
ATOM 949 O O . ARG A 1 126 ? 4.869 -2.585 7.538 1.00 94.31 126 ARG A O 1
ATOM 956 N N . VAL A 1 127 ? 3.844 -1.825 9.397 1.00 94.25 127 VAL A N 1
ATOM 957 C CA . VAL A 1 127 ? 2.958 -0.863 8.728 1.00 94.25 127 VAL A CA 1
ATOM 958 C C . VAL A 1 127 ? 3.389 0.554 9.085 1.00 94.25 127 VAL A C 1
ATOM 960 O O . VAL A 1 127 ? 3.417 0.931 10.259 1.00 94.25 127 VAL A O 1
ATOM 963 N N . THR A 1 128 ? 3.702 1.341 8.061 1.00 93.00 128 THR A N 1
ATOM 964 C CA . THR A 1 128 ? 3.851 2.791 8.171 1.00 93.00 128 THR A CA 1
ATOM 965 C 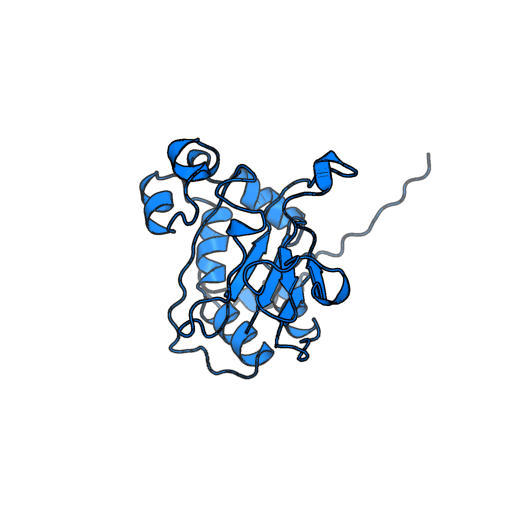C . THR A 1 128 ? 2.697 3.466 7.448 1.00 93.00 128 THR A C 1
ATOM 967 O O . THR A 1 128 ? 2.211 2.987 6.427 1.00 93.00 128 THR A O 1
ATOM 970 N N . LEU A 1 129 ? 2.235 4.575 8.010 1.00 91.75 129 LEU A N 1
ATOM 971 C CA . LEU A 1 129 ? 1.115 5.353 7.507 1.00 91.75 129 LEU A CA 1
ATOM 972 C C . LEU A 1 129 ? 1.639 6.704 7.021 1.00 91.75 129 LEU A C 1
ATOM 974 O O . LEU A 1 129 ? 2.628 7.231 7.542 1.00 91.75 129 LEU A O 1
ATOM 978 N N . ARG A 1 130 ? 0.994 7.258 5.998 1.00 85.88 130 ARG A N 1
ATOM 979 C CA . ARG A 1 130 ? 1.324 8.574 5.448 1.00 85.88 130 ARG A CA 1
ATOM 980 C C . ARG A 1 130 ? 0.040 9.347 5.192 1.00 85.88 130 ARG A C 1
ATOM 982 O O . ARG A 1 130 ? -0.947 8.769 4.752 1.00 85.88 130 ARG A O 1
ATOM 989 N N . GLY A 1 131 ? 0.071 10.639 5.496 1.00 80.69 131 GLY A N 1
ATOM 990 C CA . GLY A 1 131 ? -0.926 11.592 5.020 1.00 80.69 131 GLY A CA 1
ATOM 991 C C . GLY A 1 131 ? -0.335 12.498 3.947 1.00 80.69 131 GLY A C 1
ATOM 992 O O . GLY A 1 131 ? 0.644 12.132 3.292 1.00 80.69 131 GLY A O 1
ATOM 993 N N . ALA A 1 132 ? -0.915 13.688 3.784 1.00 69.56 132 ALA A N 1
ATOM 994 C CA . ALA A 1 132 ? -0.410 14.682 2.847 1.00 69.56 132 ALA A CA 1
ATOM 995 C C . ALA A 1 132 ? 1.044 15.031 3.182 1.00 69.56 132 ALA A C 1
ATOM 997 O O . ALA A 1 132 ? 1.354 15.345 4.325 1.00 69.56 132 ALA A O 1
ATOM 998 N N . CYS A 1 133 ? 1.940 15.002 2.202 1.00 64.69 133 CYS A N 1
ATOM 999 C CA . CYS A 1 133 ? 3.302 15.445 2.436 1.00 64.69 133 CYS A CA 1
ATOM 1000 C C . CYS A 1 133 ? 3.825 16.290 1.285 1.00 64.69 133 CYS A C 1
ATOM 1002 O O . CYS A 1 133 ? 3.599 15.994 0.114 1.00 64.69 133 CYS A O 1
ATOM 1004 N N . GLN A 1 134 ? 4.541 17.349 1.649 1.00 60.75 134 GLN A N 1
ATOM 1005 C CA . GLN A 1 134 ? 5.194 18.248 0.714 1.00 60.75 134 GLN A CA 1
ATOM 1006 C C . GLN A 1 134 ? 6.295 17.507 -0.074 1.00 60.75 134 GLN A C 1
ATOM 1008 O O . GLN A 1 134 ? 6.937 16.600 0.479 1.00 60.75 134 GLN A O 1
ATOM 1013 N N . PRO A 1 135 ? 6.580 17.913 -1.331 1.00 59.56 135 PRO A N 1
ATOM 1014 C CA . PRO A 1 135 ? 7.615 17.298 -2.167 1.00 59.56 135 PRO A CA 1
ATOM 1015 C C . PRO A 1 135 ? 8.959 17.144 -1.452 1.00 59.56 135 PRO A C 1
ATOM 1017 O O . PRO A 1 135 ? 9.651 16.151 -1.637 1.00 59.56 135 PRO A O 1
ATOM 1020 N N . LYS A 1 136 ? 9.301 18.077 -0.558 1.00 57.09 136 LYS A N 1
ATOM 1021 C CA . LYS A 1 136 ? 10.351 17.900 0.448 1.00 57.09 136 LYS A CA 1
ATOM 1022 C C . LYS A 1 136 ? 9.704 17.952 1.836 1.00 57.09 136 LYS A C 1
ATOM 1024 O O . LYS A 1 136 ? 8.981 18.909 2.101 1.00 57.09 136 LYS A O 1
ATOM 1029 N N . PRO A 1 137 ? 9.954 16.974 2.726 1.00 59.12 137 PRO A N 1
ATOM 1030 C CA . PRO A 1 137 ? 10.980 15.928 2.645 1.00 59.12 137 PRO A CA 1
ATOM 1031 C C . PRO A 1 137 ? 10.518 14.582 2.043 1.00 59.12 137 PRO A C 1
ATOM 1033 O O . PRO A 1 137 ? 11.289 13.622 2.074 1.00 59.12 137 PRO A O 1
ATOM 1036 N N . CYS A 1 138 ? 9.277 14.452 1.564 1.00 62.94 138 CYS A N 1
ATOM 1037 C CA . CYS A 1 138 ? 8.706 13.128 1.281 1.00 62.94 138 CYS A CA 1
ATOM 1038 C C . CYS A 1 138 ? 8.957 12.567 -0.121 1.00 62.94 138 CYS A C 1
ATOM 1040 O O . CYS A 1 138 ? 8.745 11.369 -0.311 1.00 62.94 138 CYS A O 1
ATOM 1042 N N . GLY A 1 139 ? 9.425 13.382 -1.067 1.00 69.25 139 GLY A N 1
ATOM 1043 C CA . GLY A 1 139 ? 9.654 12.994 -2.456 1.00 69.25 139 GLY A CA 1
ATOM 1044 C C . GLY A 1 139 ? 10.873 13.674 -3.092 1.00 69.25 139 GLY A C 1
ATOM 1045 O O . GLY A 1 139 ? 11.764 14.191 -2.411 1.00 69.25 139 GLY A O 1
ATOM 1046 N N . GLY A 1 140 ? 10.924 13.635 -4.424 1.00 73.88 140 GLY A N 1
ATOM 1047 C CA . GLY A 1 140 ? 12.020 14.180 -5.229 1.00 73.88 140 GLY A CA 1
ATOM 1048 C C . GLY A 1 140 ? 13.289 13.322 -5.219 1.00 73.88 140 GLY A C 1
ATOM 1049 O O . GLY A 1 140 ? 13.361 12.287 -4.556 1.00 73.88 140 GLY A O 1
ATOM 1050 N N . GLU A 1 141 ? 14.320 13.762 -5.939 1.00 72.94 141 GLU A N 1
ATOM 1051 C CA . GLU A 1 141 ? 15.562 12.995 -6.145 1.00 72.94 141 GLU A CA 1
ATOM 1052 C C . GLU A 1 141 ? 16.264 12.585 -4.841 1.00 72.94 141 GLU A C 1
ATOM 1054 O O . GLU A 1 141 ? 16.788 11.480 -4.726 1.00 72.94 141 GLU A O 1
ATOM 1059 N N . GLY A 1 142 ? 16.213 13.435 -3.810 1.00 73.88 142 GLY A N 1
ATOM 1060 C CA . GLY A 1 142 ? 16.789 13.133 -2.493 1.00 73.88 142 GLY A CA 1
ATOM 1061 C C . GLY A 1 142 ? 16.069 12.013 -1.729 1.00 73.88 142 GLY A C 1
ATOM 1062 O O . GLY A 1 142 ? 16.558 11.562 -0.694 1.00 73.88 142 GLY A O 1
ATOM 1063 N N . SER A 1 143 ? 14.905 11.570 -2.212 1.00 77.81 143 SER A N 1
ATOM 1064 C CA . SER A 1 143 ? 14.135 10.465 -1.637 1.00 77.81 143 SER A CA 1
ATOM 1065 C C . SER A 1 143 ? 14.401 9.116 -2.312 1.00 77.81 143 SER A C 1
ATOM 1067 O O . SER A 1 143 ? 13.927 8.099 -1.801 1.00 77.81 143 SER A O 1
ATOM 1069 N N . ILE A 1 144 ? 15.174 9.083 -3.405 1.00 85.06 144 ILE A N 1
ATOM 1070 C CA . ILE A 1 144 ? 15.497 7.847 -4.121 1.00 85.06 144 ILE A CA 1
ATOM 1071 C C . ILE A 1 144 ? 16.303 6.924 -3.206 1.00 85.06 144 ILE A C 1
ATOM 1073 O O . ILE A 1 144 ? 17.318 7.314 -2.629 1.00 85.06 144 ILE A O 1
ATOM 1077 N N . HIS A 1 145 ? 15.844 5.685 -3.067 1.00 85.38 145 HIS A N 1
ATOM 1078 C CA . HIS A 1 145 ? 16.500 4.672 -2.254 1.00 85.38 145 HIS A CA 1
ATOM 1079 C C . HIS A 1 145 ? 16.212 3.277 -2.799 1.00 85.38 145 HIS A C 1
ATOM 1081 O O . HIS A 1 145 ? 15.198 3.045 -3.451 1.00 85.38 145 HIS A O 1
ATOM 1087 N N . VAL A 1 146 ? 17.115 2.351 -2.489 1.00 86.62 146 VAL A N 1
ATOM 1088 C CA . VAL A 1 146 ? 16.793 0.926 -2.479 1.00 86.62 146 VAL A CA 1
ATOM 1089 C C . VAL A 1 146 ? 16.292 0.607 -1.081 1.00 86.62 146 VAL A C 1
ATOM 1091 O O . VAL A 1 146 ? 16.821 1.119 -0.088 1.00 86.62 146 VAL A O 1
ATOM 1094 N N . ASP A 1 147 ? 15.255 -0.211 -1.004 1.00 86.81 147 ASP A N 1
ATOM 1095 C CA . ASP A 1 147 ? 14.731 -0.650 0.274 1.00 86.81 147 ASP A CA 1
ATOM 1096 C C . ASP A 1 147 ? 15.759 -1.449 1.086 1.00 86.81 147 ASP A C 1
ATOM 1098 O O . ASP A 1 147 ? 16.716 -2.018 0.559 1.00 86.81 147 ASP A O 1
ATOM 1102 N N . HIS A 1 148 ? 15.589 -1.459 2.411 1.00 85.62 148 HIS A N 1
ATOM 1103 C CA . HIS A 1 148 ? 16.522 -2.162 3.289 1.00 85.62 148 HIS A CA 1
ATOM 1104 C C . HIS A 1 148 ? 16.528 -3.665 2.981 1.00 85.62 148 HIS A C 1
ATOM 1106 O O . HIS A 1 148 ? 15.465 -4.271 2.881 1.00 85.62 148 HIS A O 1
ATOM 1112 N N . LYS A 1 149 ? 17.717 -4.281 2.938 1.00 85.94 149 LYS A N 1
ATOM 1113 C CA . LYS A 1 149 ? 17.940 -5.702 2.586 1.00 85.94 149 LYS A CA 1
ATOM 1114 C C . LYS A 1 149 ? 17.181 -6.732 3.436 1.00 85.94 149 LYS A C 1
ATOM 1116 O O . LYS A 1 149 ? 17.143 -7.904 3.093 1.00 85.94 149 LYS A O 1
ATOM 1121 N N . GLU A 1 150 ? 16.654 -6.315 4.583 1.00 88.81 150 GLU A N 1
ATOM 1122 C CA . GLU A 1 150 ? 15.875 -7.170 5.489 1.00 88.81 150 GLU A CA 1
ATOM 1123 C C . GLU A 1 150 ? 14.390 -7.235 5.110 1.00 88.81 150 GLU A C 1
ATOM 1125 O O . GLU A 1 150 ? 13.651 -8.054 5.657 1.00 88.81 150 GLU A O 1
ATOM 1130 N N . LYS A 1 151 ? 13.929 -6.377 4.191 1.00 90.44 151 LYS A N 1
ATOM 1131 C CA . LYS A 1 151 ? 12.570 -6.450 3.664 1.00 90.44 151 LYS A CA 1
ATOM 1132 C C . LYS A 1 151 ? 12.496 -7.583 2.647 1.00 90.44 151 LYS A C 1
ATOM 1134 O O . LYS A 1 151 ? 13.177 -7.543 1.632 1.00 90.44 151 LYS A O 1
ATOM 1139 N N . ALA A 1 152 ? 11.651 -8.572 2.924 1.00 94.38 152 ALA A N 1
ATOM 1140 C CA . ALA A 1 152 ? 11.353 -9.637 1.970 1.00 94.38 152 ALA A CA 1
ATOM 1141 C C . ALA A 1 152 ? 10.441 -9.149 0.833 1.00 94.38 152 ALA A C 1
ATOM 1143 O O . ALA A 1 152 ? 10.606 -9.571 -0.301 1.00 94.38 152 ALA A O 1
ATOM 1144 N N . VAL A 1 153 ? 9.466 -8.291 1.157 1.00 96.25 153 VAL A N 1
ATOM 1145 C CA . VAL A 1 153 ? 8.558 -7.641 0.204 1.0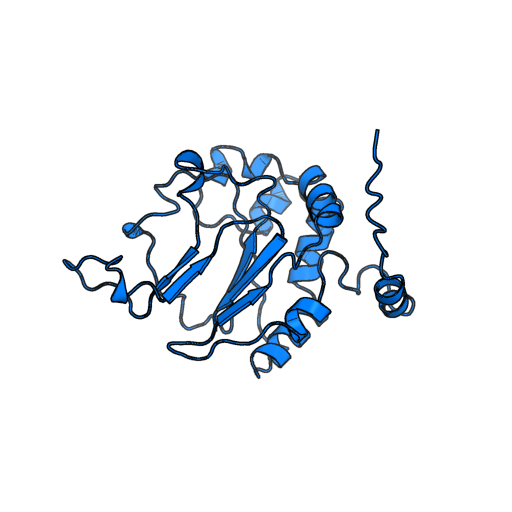0 96.25 153 VAL A CA 1
ATOM 1146 C C . VAL A 1 153 ? 8.174 -6.272 0.767 1.00 96.25 153 VAL A C 1
ATOM 1148 O O . VAL A 1 153 ? 7.867 -6.155 1.957 1.00 96.25 153 VAL A O 1
ATOM 1151 N N . SER A 1 154 ? 8.159 -5.251 -0.081 1.00 96.50 154 SER A N 1
ATOM 1152 C CA . SER A 1 154 ? 7.609 -3.929 0.210 1.00 96.50 154 SER A CA 1
ATOM 1153 C C . SER A 1 154 ? 6.279 -3.749 -0.495 1.00 96.50 154 SER A C 1
ATOM 1155 O O . SER A 1 154 ? 6.182 -3.985 -1.695 1.00 96.50 154 SER A O 1
ATOM 1157 N N . VAL A 1 155 ? 5.265 -3.300 0.244 1.00 96.94 155 VAL A N 1
ATOM 1158 C CA . VAL A 1 155 ? 3.927 -3.027 -0.287 1.00 96.94 155 VAL A CA 1
ATOM 1159 C C . VAL A 1 155 ? 3.574 -1.565 -0.046 1.00 96.94 155 VAL A C 1
ATOM 1161 O O . VAL A 1 155 ? 3.742 -1.058 1.063 1.00 96.94 155 VAL A O 1
ATOM 1164 N N . LEU A 1 156 ? 3.063 -0.907 -1.081 1.00 95.62 156 LEU A N 1
ATOM 1165 C CA . LEU A 1 156 ? 2.473 0.424 -1.026 1.00 95.62 156 LEU A CA 1
ATOM 1166 C C . LEU A 1 156 ? 1.011 0.319 -1.459 1.00 95.62 156 LEU A C 1
ATOM 1168 O O . LEU A 1 156 ? 0.734 -0.235 -2.516 1.00 95.62 156 LEU A O 1
ATOM 1172 N N . MET A 1 157 ? 0.089 0.841 -0.652 1.00 95.69 157 MET A N 1
ATOM 1173 C CA . MET A 1 157 ? -1.328 0.967 -1.002 1.00 95.69 157 MET A CA 1
ATOM 1174 C C . MET A 1 157 ? -1.698 2.444 -1.021 1.00 95.69 157 MET A C 1
ATOM 1176 O O . MET A 1 157 ? -1.450 3.158 -0.046 1.00 95.69 157 MET A O 1
ATOM 1180 N N . TYR A 1 158 ? -2.280 2.899 -2.123 1.00 94.00 158 TYR A N 1
ATOM 1181 C CA . TYR A 1 158 ? -2.717 4.276 -2.280 1.00 94.00 158 TYR A CA 1
ATOM 1182 C C . TYR A 1 158 ? -4.148 4.438 -1.784 1.00 94.00 158 TYR A C 1
ATOM 1184 O O . TYR A 1 158 ? -5.040 3.689 -2.164 1.00 94.00 158 TYR A O 1
ATOM 1192 N N . LEU A 1 159 ? -4.374 5.447 -0.946 1.00 93.62 159 LEU A N 1
ATOM 1193 C CA . LEU A 1 159 ? -5.705 5.809 -0.449 1.00 93.62 159 LEU A CA 1
ATOM 1194 C C . LEU A 1 159 ? -6.143 7.183 -0.968 1.00 93.62 159 LEU A C 1
ATOM 1196 O O . LEU A 1 159 ? -6.969 7.841 -0.356 1.00 93.62 159 LEU A O 1
ATOM 1200 N N . ASN A 1 160 ? -5.557 7.669 -2.058 1.00 87.12 160 ASN A N 1
ATOM 1201 C CA . ASN A 1 160 ? -5.884 8.998 -2.565 1.00 87.12 160 ASN A CA 1
ATOM 1202 C C . ASN A 1 160 ? -7.303 8.988 -3.150 1.00 87.12 160 ASN A C 1
ATOM 1204 O O . ASN A 1 160 ? -7.580 8.178 -4.024 1.00 87.12 160 ASN A O 1
ATOM 1208 N N . GLN A 1 161 ? -8.190 9.856 -2.655 1.00 73.81 161 GLN A N 1
ATOM 1209 C CA . GLN A 1 161 ? -9.594 9.898 -3.083 1.00 73.81 161 GLN A CA 1
ATOM 1210 C C . GLN A 1 161 ? -9.718 10.288 -4.559 1.00 73.81 161 GLN A C 1
ATOM 1212 O O . GLN A 1 161 ? -10.256 9.528 -5.351 1.00 73.81 161 GLN A O 1
ATOM 1217 N N . ASP A 1 162 ? -9.121 11.428 -4.906 1.00 67.81 162 ASP A N 1
ATOM 1218 C CA . ASP A 1 162 ? -8.984 11.942 -6.260 1.00 67.81 162 ASP A CA 1
ATOM 1219 C C . ASP A 1 162 ? -7.553 12.468 -6.396 1.00 67.81 162 ASP A C 1
ATOM 1221 O O . ASP A 1 162 ? -7.098 13.278 -5.582 1.00 67.81 162 ASP A O 1
ATOM 1225 N N . TRP A 1 163 ? -6.810 11.975 -7.387 1.00 71.06 163 TRP A N 1
ATOM 1226 C CA . TRP A 1 163 ? -5.523 12.568 -7.743 1.00 71.06 163 TRP A CA 1
ATOM 1227 C C . TRP A 1 163 ? -5.779 13.632 -8.813 1.00 71.06 163 TRP A C 1
ATOM 1229 O O . TRP A 1 163 ? -6.471 13.317 -9.787 1.00 71.06 163 TRP A O 1
ATOM 1239 N N . PRO A 1 164 ? -5.271 14.870 -8.665 1.00 67.88 164 PRO A N 1
ATOM 1240 C CA . PRO A 1 164 ? -5.501 15.910 -9.660 1.00 67.88 164 PRO A CA 1
ATOM 1241 C C . PRO A 1 164 ? -5.055 15.447 -11.052 1.00 67.88 164 PRO A C 1
ATOM 1243 O O .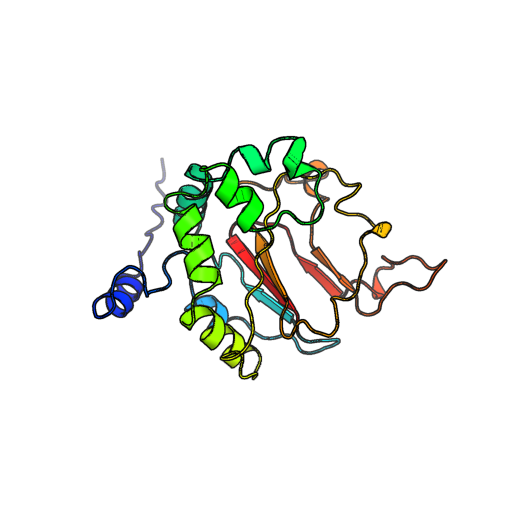 PRO A 1 164 ? -4.127 14.651 -11.190 1.00 67.88 164 PRO A O 1
ATOM 1246 N N . THR A 1 165 ? -5.717 15.938 -12.097 1.00 67.06 165 THR A N 1
ATOM 1247 C CA . THR A 1 165 ? -5.306 15.713 -13.491 1.00 67.06 165 THR A CA 1
ATOM 1248 C C . THR A 1 165 ? -4.518 16.911 -14.014 1.00 67.06 165 THR A C 1
ATOM 1250 O O . THR A 1 165 ? -4.735 18.034 -13.566 1.00 67.06 165 THR A O 1
ATOM 1253 N N . GLY A 1 166 ? -3.655 16.707 -15.010 1.00 66.31 166 GLY A N 1
ATOM 1254 C CA . GLY A 1 166 ? -2.841 17.786 -15.583 1.00 66.31 166 GLY A CA 1
ATOM 1255 C C . GLY A 1 166 ? -1.623 18.124 -14.719 1.00 66.31 166 GLY A C 1
ATOM 1256 O O . GLY A 1 166 ? -1.102 17.260 -14.018 1.00 66.31 166 GLY A O 1
ATOM 1257 N N . GLU A 1 167 ? -1.151 19.371 -14.773 1.00 64.69 167 GLU A N 1
ATOM 1258 C CA . GLU A 1 167 ? 0.085 19.793 -14.089 1.00 64.69 167 GLU A CA 1
ATOM 1259 C C . GLU A 1 167 ? 0.009 19.659 -12.560 1.00 64.69 167 GLU A C 1
ATOM 1261 O O . GLU A 1 167 ? 0.991 19.282 -11.924 1.00 64.69 167 GLU A O 1
ATOM 1266 N N . GLU A 1 168 ? -1.170 19.872 -11.968 1.00 62.41 168 GLU A N 1
ATOM 1267 C CA . GLU A 1 168 ? -1.405 19.681 -10.527 1.00 62.41 168 GLU A CA 1
ATOM 1268 C C . GLU A 1 168 ? -1.277 18.207 -10.100 1.00 62.41 168 GLU A C 1
ATOM 1270 O O . GLU A 1 168 ? -0.984 17.905 -8.943 1.00 62.41 168 GLU A O 1
ATOM 1275 N N . GLY A 1 169 ? -1.474 17.290 -11.052 1.00 65.19 169 GLY A N 1
ATOM 1276 C CA . GLY A 1 169 ? -1.386 15.844 -10.885 1.00 65.19 169 GLY A CA 1
ATOM 1277 C C . GLY A 1 169 ? -0.015 15.246 -11.157 1.00 65.19 169 GLY A C 1
ATOM 1278 O O . GLY A 1 169 ? 0.208 14.087 -10.821 1.00 65.19 169 GLY A O 1
ATOM 1279 N N . ALA A 1 170 ? 0.908 16.013 -11.741 1.00 66.12 170 ALA A N 1
ATOM 1280 C CA . ALA A 1 170 ? 2.186 15.507 -12.249 1.00 66.12 170 ALA A CA 1
ATOM 1281 C C . ALA A 1 170 ? 3.174 15.056 -11.150 1.00 66.12 170 ALA A C 1
ATOM 1283 O O . ALA A 1 170 ? 4.272 14.587 -11.441 1.00 66.12 170 ALA A O 1
ATOM 1284 N N . GLY A 1 171 ? 2.820 15.231 -9.874 1.00 75.06 171 GLY A N 1
ATOM 1285 C CA . GLY A 1 171 ? 3.628 14.823 -8.729 1.00 75.06 171 GLY A CA 1
ATOM 1286 C C . GLY A 1 171 ? 3.164 13.520 -8.078 1.00 75.06 171 GLY A C 1
ATOM 1287 O O . GLY A 1 171 ? 2.113 12.970 -8.380 1.00 75.06 171 GLY A O 1
ATOM 1288 N N . GLY A 1 172 ? 3.946 13.038 -7.110 1.00 79.69 172 GLY A N 1
ATOM 1289 C CA . GLY A 1 172 ? 3.525 12.008 -6.151 1.00 79.69 172 GLY A CA 1
ATOM 1290 C C . GLY A 1 172 ? 3.476 10.568 -6.663 1.00 79.69 172 GLY A C 1
ATOM 1291 O O . GLY A 1 172 ? 3.275 9.677 -5.838 1.00 79.69 172 GLY A O 1
ATOM 1292 N N . HIS A 1 173 ? 3.677 10.331 -7.960 1.00 87.31 173 HIS A N 1
ATOM 1293 C CA . HIS A 1 173 ? 3.780 8.997 -8.557 1.00 87.31 173 HIS A CA 1
ATOM 1294 C C . HIS A 1 173 ? 4.998 8.234 -8.025 1.00 87.31 173 HIS A C 1
ATOM 1296 O O . HIS A 1 173 ? 6.037 8.821 -7.700 1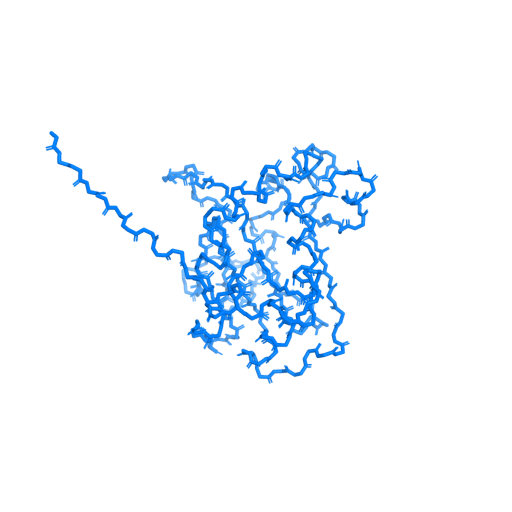.00 87.31 173 HIS A O 1
ATOM 1302 N N . LEU A 1 174 ? 4.874 6.910 -7.920 1.00 90.94 174 LEU A N 1
ATOM 1303 C CA . LEU A 1 174 ? 6.022 6.062 -7.617 1.00 90.94 174 LEU A CA 1
ATOM 1304 C C . LEU A 1 174 ? 6.792 5.803 -8.907 1.00 90.94 174 LEU A C 1
ATOM 1306 O O . LEU A 1 174 ? 6.273 5.197 -9.840 1.00 90.94 174 LEU A O 1
ATOM 1310 N N . LEU A 1 175 ? 8.058 6.207 -8.918 1.00 91.62 175 LEU A N 1
ATOM 1311 C CA . LEU A 1 175 ? 8.988 5.851 -9.979 1.00 91.62 175 LEU A CA 1
ATOM 1312 C C . LEU A 1 175 ? 9.792 4.625 -9.556 1.00 91.62 175 LEU A C 1
ATOM 1314 O O . LEU A 1 175 ? 10.485 4.640 -8.535 1.00 91.62 175 LEU A O 1
ATOM 1318 N N . LEU A 1 176 ? 9.716 3.570 -10.359 1.00 93.00 176 LEU A N 1
ATOM 1319 C CA . LEU A 1 176 ? 10.604 2.422 -10.256 1.00 93.00 176 LEU A CA 1
ATOM 1320 C C . LEU A 1 176 ? 11.779 2.639 -11.202 1.00 93.00 176 LEU A C 1
ATOM 1322 O O . LEU A 1 176 ? 11.593 2.917 -12.388 1.00 93.00 176 LEU A O 1
ATOM 1326 N N . LEU A 1 177 ? 12.994 2.508 -10.671 1.00 92.12 177 LEU A N 1
ATOM 1327 C CA . LEU A 1 177 ? 14.225 2.762 -11.412 1.00 92.12 177 LEU A CA 1
ATOM 1328 C C . LEU A 1 177 ? 15.003 1.469 -11.632 1.00 92.12 177 LEU A C 1
ATOM 1330 O O . LEU A 1 177 ? 15.199 0.698 -10.697 1.00 92.12 177 LEU A O 1
ATOM 1334 N N . LYS A 1 178 ? 15.522 1.258 -12.845 1.00 89.94 178 LYS A N 1
ATOM 1335 C CA . LYS A 1 178 ? 16.341 0.094 -13.214 1.00 89.94 178 LYS A CA 1
ATOM 1336 C C . LYS A 1 178 ? 17.576 -0.049 -12.332 1.00 89.94 178 LYS A C 1
ATOM 1338 O O . LYS A 1 178 ? 18.021 -1.167 -12.072 1.00 89.94 178 LYS A O 1
ATOM 1343 N N . LYS A 1 179 ? 18.182 1.079 -11.954 1.00 84.88 179 LYS A N 1
ATOM 1344 C CA . LYS A 1 179 ? 19.408 1.154 -11.156 1.00 84.88 179 LYS A CA 1
ATOM 1345 C C . LYS A 1 179 ? 19.337 2.339 -10.190 1.00 84.88 179 LYS A C 1
ATOM 1347 O O . LYS A 1 179 ? 18.746 3.367 -10.532 1.00 84.88 179 LYS A O 1
ATOM 1352 N N . PRO A 1 180 ? 19.986 2.241 -9.015 1.00 80.69 180 PRO A N 1
ATOM 1353 C CA . PRO A 1 180 ? 20.136 3.390 -8.137 1.00 80.69 180 PRO A CA 1
ATOM 1354 C C . PRO A 1 180 ? 20.936 4.497 -8.844 1.00 80.69 180 PRO A C 1
ATOM 1356 O O . PRO A 1 180 ? 21.853 4.194 -9.621 1.00 80.69 180 PRO A O 1
ATOM 1359 N N . PRO A 1 181 ? 20.625 5.774 -8.577 1.00 72.50 181 PRO A N 1
ATOM 1360 C CA . PRO A 1 181 ? 21.324 6.885 -9.197 1.00 72.50 181 PRO A CA 1
ATOM 1361 C C . PRO A 1 181 ? 22.786 6.931 -8.753 1.00 72.50 181 PRO A C 1
ATOM 1363 O O . PRO A 1 181 ? 23.120 6.694 -7.590 1.00 72.50 181 PRO A O 1
ATOM 1366 N N . ARG A 1 182 ? 23.677 7.252 -9.695 1.00 69.88 182 ARG A N 1
ATOM 1367 C CA . ARG A 1 182 ? 25.079 7.553 -9.385 1.00 69.88 182 ARG A CA 1
ATOM 1368 C C . ARG A 1 182 ? 25.190 9.021 -9.000 1.00 69.88 182 ARG A C 1
ATOM 1370 O O . ARG A 1 182 ? 24.549 9.875 -9.604 1.00 69.88 182 ARG A O 1
ATOM 1377 N N . LYS A 1 183 ? 26.034 9.323 -8.015 1.00 64.94 183 LYS A N 1
ATOM 1378 C CA . LYS A 1 183 ? 26.290 10.704 -7.593 1.00 64.94 183 LYS A CA 1
ATOM 1379 C C . LYS A 1 183 ? 26.765 11.534 -8.796 1.00 64.94 183 LYS A C 1
ATOM 1381 O O . LYS A 1 183 ? 27.751 11.162 -9.426 1.00 64.94 183 LYS A O 1
ATOM 1386 N N . GLY A 1 184 ? 26.075 12.638 -9.090 1.00 61.62 184 GLY A N 1
ATOM 1387 C CA . GLY A 1 184 ? 26.403 13.534 -10.207 1.00 61.62 184 GLY A CA 1
ATOM 1388 C C . GLY A 1 184 ? 25.865 13.110 -11.580 1.00 61.62 184 GLY A C 1
ATOM 1389 O O . GLY A 1 184 ? 26.252 13.717 -12.572 1.00 61.62 184 GLY A O 1
ATOM 1390 N N . LEU A 1 185 ? 25.001 12.091 -11.653 1.00 63.72 185 LEU A N 1
ATOM 1391 C CA . LEU A 1 185 ? 24.249 11.730 -12.860 1.00 63.72 185 LEU A CA 1
ATOM 1392 C C . LEU A 1 185 ? 22.772 12.100 -12.692 1.00 63.72 185 LEU A C 1
ATOM 1394 O O . LEU A 1 185 ? 22.263 12.051 -11.572 1.00 63.72 185 LEU A O 1
ATOM 1398 N N . ASP A 1 186 ? 22.092 12.395 -13.802 1.00 64.06 186 ASP A N 1
ATOM 1399 C CA . ASP A 1 186 ? 20.635 12.539 -13.812 1.00 64.06 186 ASP A CA 1
ATOM 1400 C C . ASP A 1 186 ? 19.994 11.208 -13.390 1.00 64.06 186 ASP A C 1
ATOM 1402 O O . ASP A 1 186 ? 20.069 10.191 -14.087 1.00 64.06 186 ASP A O 1
ATOM 1406 N N . ALA A 1 187 ? 19.427 11.209 -12.185 1.00 62.31 187 ALA A N 1
ATOM 1407 C CA . ALA A 1 187 ? 18.823 10.045 -11.561 1.00 62.31 187 ALA A CA 1
ATOM 1408 C C . ALA A 1 187 ? 17.571 9.561 -12.307 1.00 62.31 187 ALA A C 1
ATOM 1410 O O . ALA A 1 187 ? 17.243 8.370 -12.245 1.00 62.31 187 ALA A O 1
ATOM 1411 N N . LEU A 1 188 ? 16.903 10.491 -12.995 1.00 72.44 188 LEU A N 1
ATOM 1412 C CA . LEU A 1 188 ? 15.605 10.333 -13.641 1.00 72.44 188 LEU A CA 1
ATOM 1413 C C . LEU A 1 188 ? 15.711 10.298 -15.167 1.00 72.44 188 LEU A C 1
ATOM 1415 O O . LEU A 1 188 ? 14.689 10.388 -15.845 1.00 72.44 188 LEU A O 1
ATOM 1419 N N . GLY A 1 189 ? 16.922 10.123 -15.710 1.00 70.81 189 GLY A N 1
ATOM 1420 C CA . GLY A 1 189 ? 17.109 9.917 -17.142 1.00 70.81 189 GLY A CA 1
ATOM 1421 C C . GLY A 1 189 ? 16.137 8.853 -17.662 1.00 70.81 189 GLY A C 1
ATOM 1422 O O . GLY A 1 189 ? 15.968 7.807 -17.030 1.00 70.81 189 GLY A O 1
ATOM 1423 N N . VAL A 1 190 ? 15.494 9.133 -18.798 1.00 66.94 190 VAL A N 1
ATOM 1424 C CA . VAL A 1 190 ? 14.361 8.353 -19.338 1.00 66.94 190 VAL A CA 1
ATOM 1425 C C . VAL A 1 190 ? 14.637 6.849 -19.448 1.00 66.94 190 VAL A C 1
ATOM 1427 O O . VAL A 1 190 ? 13.739 6.043 -19.239 1.00 66.94 190 VAL A O 1
ATOM 1430 N N . ASP A 1 191 ? 15.893 6.454 -19.668 1.00 82.19 191 ASP A N 1
ATOM 1431 C CA . ASP A 1 191 ? 16.308 5.048 -19.776 1.00 82.19 191 ASP A CA 1
ATOM 1432 C C . ASP A 1 191 ? 16.398 4.311 -18.424 1.00 82.19 191 ASP A C 1
ATOM 1434 O O . ASP A 1 191 ? 16.558 3.084 -18.377 1.00 82.19 191 ASP A O 1
ATOM 1438 N N . ASN A 1 192 ? 16.372 5.049 -17.310 1.00 87.38 192 ASN A N 1
ATOM 1439 C CA . ASN A 1 192 ? 16.447 4.498 -15.961 1.00 87.38 192 ASN A CA 1
ATOM 1440 C C . ASN A 1 192 ? 15.063 4.305 -15.332 1.00 87.38 192 ASN A C 1
ATOM 1442 O O . ASN A 1 192 ? 14.936 3.439 -14.470 1.00 87.38 192 ASN A O 1
ATOM 1446 N N . VAL A 1 193 ? 14.039 5.052 -15.750 1.00 90.12 193 VAL A N 1
ATOM 1447 C CA . VAL A 1 193 ? 12.658 4.861 -15.282 1.00 90.12 193 VAL A CA 1
ATOM 1448 C C . VAL A 1 193 ? 12.053 3.655 -15.999 1.00 90.12 193 VAL A C 1
ATOM 1450 O O . VAL A 1 193 ? 11.960 3.629 -17.220 1.00 90.12 193 VAL A O 1
ATOM 1453 N N . ILE A 1 194 ? 11.664 2.627 -15.244 1.00 92.12 194 ILE A N 1
ATOM 1454 C CA . ILE A 1 194 ? 11.096 1.384 -15.802 1.00 92.12 194 ILE A CA 1
ATOM 1455 C C . ILE A 1 194 ? 9.590 1.271 -15.598 1.00 92.12 194 ILE A C 1
ATOM 1457 O O . ILE A 1 194 ? 8.938 0.497 -16.293 1.00 92.12 194 ILE A O 1
ATOM 1461 N N . ALA A 1 195 ? 9.057 2.006 -14.628 1.00 91.88 195 ALA A N 1
ATOM 1462 C CA . ALA A 1 195 ? 7.634 2.157 -14.420 1.00 91.88 195 ALA A CA 1
ATOM 1463 C C . ALA A 1 195 ? 7.381 3.468 -13.684 1.00 91.88 195 ALA A C 1
ATOM 1465 O O . ALA A 1 195 ? 8.091 3.814 -12.735 1.00 91.88 195 ALA A O 1
ATOM 1466 N N . GLU A 1 196 ? 6.334 4.148 -14.112 1.00 91.44 196 GLU A N 1
ATOM 1467 C CA . GLU A 1 196 ? 5.695 5.225 -13.383 1.00 91.44 196 GLU A CA 1
ATOM 1468 C C . GLU A 1 196 ? 4.337 4.697 -12.941 1.00 91.44 196 GLU A C 1
ATOM 1470 O O . GLU A 1 196 ? 3.524 4.292 -13.772 1.00 91.44 196 GLU A O 1
ATOM 1475 N N . VAL A 1 197 ? 4.129 4.613 -11.629 1.00 91.06 197 VAL A N 1
ATOM 1476 C CA . VAL A 1 197 ? 2.871 4.140 -11.059 1.00 91.06 197 VAL A CA 1
ATOM 1477 C C . VAL A 1 197 ? 2.095 5.344 -10.545 1.00 91.06 197 VAL A C 1
ATOM 1479 O O . VAL A 1 197 ? 2.525 5.960 -9.558 1.00 91.06 197 VAL A O 1
ATOM 1482 N N . PRO A 1 198 ? 0.965 5.685 -11.190 1.00 88.81 198 PRO A N 1
ATOM 1483 C CA . PRO A 1 198 ? 0.095 6.736 -10.709 1.00 88.81 198 PRO A CA 1
ATOM 1484 C C . PRO A 1 198 ? -0.404 6.432 -9.301 1.00 88.81 198 PRO A C 1
ATOM 1486 O O . PRO A 1 198 ? -0.685 5.290 -8.941 1.00 88.81 198 PRO A O 1
ATOM 1489 N N . SER A 1 199 ? -0.555 7.480 -8.505 1.00 88.00 199 SER A N 1
ATOM 1490 C CA . SER A 1 199 ? -0.955 7.367 -7.103 1.00 88.00 199 SER A CA 1
ATOM 1491 C C . SER A 1 199 ? -2.474 7.277 -6.961 1.00 88.00 199 SER A C 1
ATOM 1493 O O . SER A 1 199 ? -3.067 7.988 -6.152 1.00 88.00 199 SER A O 1
ATOM 1495 N N . TYR A 1 200 ? -3.122 6.450 -7.778 1.00 89.94 200 TYR A N 1
ATOM 1496 C CA . TYR A 1 200 ? -4.576 6.331 -7.804 1.00 89.94 200 TYR A CA 1
ATOM 1497 C C . TYR A 1 200 ? -5.107 5.568 -6.596 1.00 89.94 200 TYR A C 1
ATOM 1499 O O . TYR A 1 200 ? -4.533 4.575 -6.153 1.00 89.94 200 TYR A O 1
ATOM 1507 N N . GLY A 1 201 ? -6.222 6.051 -6.052 1.00 92.31 201 GLY A N 1
ATOM 1508 C CA . GLY A 1 201 ? -6.902 5.430 -4.928 1.00 92.31 201 GLY A CA 1
ATOM 1509 C C . GLY A 1 201 ? -7.232 3.965 -5.171 1.00 92.31 201 GLY A C 1
ATOM 1510 O O . GLY A 1 201 ? -7.856 3.604 -6.164 1.00 92.31 201 GLY A O 1
ATOM 1511 N N . GLY A 1 202 ? -6.837 3.129 -4.219 1.00 94.56 202 GLY A N 1
ATOM 1512 C CA . GLY A 1 202 ? -7.083 1.697 -4.212 1.00 94.56 202 GLY A CA 1
ATOM 1513 C C . GLY A 1 202 ? -6.061 0.863 -4.972 1.00 94.56 202 GLY A C 1
ATOM 1514 O O . GLY A 1 202 ? -6.139 -0.364 -4.901 1.00 94.56 202 GLY A O 1
ATOM 1515 N N . ASP A 1 203 ? -5.083 1.480 -5.632 1.00 95.62 203 ASP A N 1
ATOM 1516 C CA . ASP A 1 203 ? -3.985 0.752 -6.259 1.00 95.62 203 ASP A CA 1
ATOM 1517 C C . ASP A 1 203 ? -2.986 0.243 -5.213 1.00 95.62 203 ASP A C 1
ATOM 1519 O O . ASP A 1 203 ? -2.708 0.891 -4.196 1.00 95.62 203 ASP A O 1
ATOM 1523 N N . MET A 1 204 ? -2.418 -0.931 -5.484 1.00 97.06 204 MET A N 1
ATOM 1524 C CA . MET A 1 204 ? -1.348 -1.525 -4.690 1.00 97.06 204 MET A CA 1
ATOM 1525 C C . MET A 1 204 ? -0.116 -1.766 -5.560 1.00 97.06 204 MET A C 1
ATOM 1527 O O . MET A 1 204 ? -0.212 -2.333 -6.645 1.00 97.06 204 MET A O 1
ATOM 1531 N N . VAL A 1 205 ? 1.061 -1.428 -5.044 1.00 97.75 205 VAL A N 1
ATOM 1532 C CA . VAL A 1 205 ? 2.351 -1.832 -5.607 1.00 97.75 205 VAL A CA 1
ATOM 1533 C C . VAL A 1 205 ? 3.035 -2.782 -4.641 1.00 97.75 205 VAL A C 1
ATOM 1535 O O . VAL A 1 205 ? 3.081 -2.510 -3.442 1.00 97.75 205 VAL A O 1
ATOM 1538 N N . ALA A 1 206 ? 3.592 -3.876 -5.153 1.00 97.62 206 ALA A N 1
ATOM 1539 C CA . ALA A 1 206 ? 4.504 -4.727 -4.397 1.00 97.62 206 ALA A CA 1
ATOM 1540 C C . ALA A 1 206 ? 5.851 -4.824 -5.113 1.00 97.62 206 ALA A C 1
ATOM 1542 O O . ALA A 1 206 ? 5.891 -5.043 -6.322 1.00 97.62 206 ALA A O 1
ATOM 1543 N N . VAL A 1 207 ? 6.939 -4.685 -4.357 1.00 96.56 207 VAL A N 1
ATOM 1544 C CA . VAL A 1 207 ? 8.329 -4.802 -4.819 1.00 96.56 207 VAL A CA 1
ATOM 1545 C C . VAL A 1 207 ? 9.038 -5.840 -3.955 1.00 96.56 207 VAL A C 1
ATOM 1547 O O . VAL A 1 207 ? 8.863 -5.841 -2.736 1.00 96.56 207 VAL A O 1
ATOM 1550 N N . VAL A 1 208 ? 9.803 -6.730 -4.586 1.00 93.31 208 VAL A N 1
ATOM 1551 C CA . VAL A 1 208 ? 10.504 -7.859 -3.951 1.00 93.31 208 VAL A CA 1
ATOM 1552 C C . VAL A 1 208 ? 12.006 -7.699 -4.116 1.00 93.31 208 VAL A C 1
ATOM 1554 O O . VAL A 1 208 ? 12.442 -7.472 -5.270 1.00 93.31 208 VAL A O 1
#

Sequence (208 aa):
GKDHGVAVSNNDDDAAVCSSVRASDCVTSFDLVKLAATPLITVPFRYLVVHQMIPPARLEEILRDFPAALLSTALANKKNVEERDVRATGQVKGAYAKLIADVKSPEFRAALGRKVGMDLSKSFTRVTLRGACQPKPCGGEGSIHVDHKEKAVSVLMYLNQDWPTGEEGAGGHLLLLKKPPRKGLDALGVDNVIAEVPSYGGDMVAVV

Radius of gyration: 18.29 Å; chains: 1; bounding box: 59×40×42 Å

Foldseek 3Di:
DDDDDDPDPPPPVLVVVCPPPPPLQGQDQFDLVQLLPWAWDPPPHTKTKRPLRGPLVSLVQLVVLPQVVLVDPVNQADLWAFPVNSVVVVSCDDSVVSVVSNQQHPVVQVSVCVNVVHDCNVPDDTDTDHDHYDCPPHHDLVNDDDDDPSDPKDKDAASDNDQDPDPSNPDDWDWDFNDQDDPPDDRVPPVGGPDTHRRDHNMMMMGD

Organism: NCBI:txid81844